Protein AF-A0A8H4EL77-F1 (afdb_monomer)

Radius of gyration: 30.13 Å; Cα contacts (8 Å, |Δi|>4): 88; chains: 1; bounding box: 66×46×109 Å

Mean predicted aligned error: 14.56 Å

Foldseek 3Di:
DDDDDDDDDDDDDDPDPDDPLCPVLVVVLPDDLVCLVVAADEAEPCVVVVQDNPPCVVSVVVSQVVCCVPPVRHRDDDPLRYGGAYPVLVVVVVCVVVVDDDDVVVVCVNVVPVVRNVSSVVVVVSVVVVVVVVVVVVVVVVVVVVVVVVVVVVVVPDVVVVVVVPDDDDDPDDDDDDD

Secondary structure (DSSP, 8-state):
----------------TTTTTSHHHHHHHTS-GGGGGG--EEE--TTTTTTS-TTHHHHHHHHHHHHHHHH-------TTTEEE--HHHHHHHHHHHTT----HHHHHHHHTTHHHHHHHHHHHHHHHHHHHHHHHHHHHHHHHHHHHHHHHHHHTS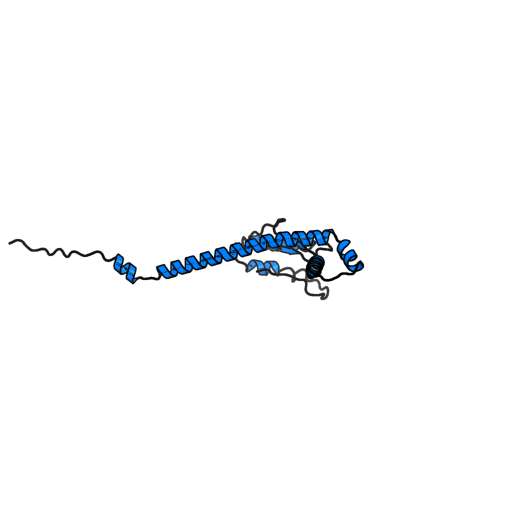-HHHHHHHS-PPP-----PPP-

Structure (mmCIF, N/CA/C/O backbone):
data_AF-A0A8H4EL77-F1
#
_entry.id   AF-A0A8H4EL77-F1
#
loop_
_atom_site.group_PDB
_atom_site.id
_atom_site.type_symbol
_atom_site.label_atom_id
_atom_site.label_alt_id
_atom_site.label_comp_id
_atom_site.label_asym_id
_atom_site.label_entity_id
_atom_site.label_seq_id
_atom_site.pdbx_PDB_ins_code
_atom_site.Cartn_x
_atom_site.Cartn_y
_atom_site.Cartn_z
_atom_site.occupancy
_atom_site.B_iso_or_equiv
_atom_site.auth_seq_id
_atom_site.auth_comp_id
_atom_site.auth_asym_id
_atom_site.auth_atom_id
_atom_site.pdbx_PDB_model_num
ATOM 1 N N . MET A 1 1 ? -7.463 0.766 1.243 1.00 23.45 1 MET A N 1
ATOM 2 C CA . MET A 1 1 ? -7.772 1.811 0.248 1.00 23.45 1 MET A CA 1
ATOM 3 C C . MET A 1 1 ? -6.483 2.049 -0.517 1.00 23.45 1 MET A C 1
ATOM 5 O O . MET A 1 1 ? -5.536 2.525 0.087 1.00 23.45 1 MET A O 1
ATOM 9 N N . ILE A 1 2 ? -6.383 1.563 -1.755 1.00 23.91 2 ILE A N 1
ATOM 10 C CA . ILE A 1 2 ? -5.200 1.770 -2.602 1.00 23.91 2 ILE A CA 1
ATOM 11 C C . ILE A 1 2 ? -5.574 2.906 -3.546 1.00 23.91 2 ILE A C 1
ATOM 13 O O . ILE A 1 2 ? -6.400 2.702 -4.433 1.00 23.91 2 ILE A O 1
ATOM 17 N N . THR A 1 3 ? -5.027 4.096 -3.316 1.00 27.41 3 THR A N 1
ATOM 18 C CA . THR A 1 3 ? -5.179 5.222 -4.241 1.00 27.41 3 THR A CA 1
ATOM 19 C C . THR A 1 3 ? -4.016 5.171 -5.221 1.00 27.41 3 THR A C 1
ATOM 21 O O . THR A 1 3 ? -2.862 5.321 -4.825 1.00 27.41 3 THR A O 1
ATOM 24 N N . VAL A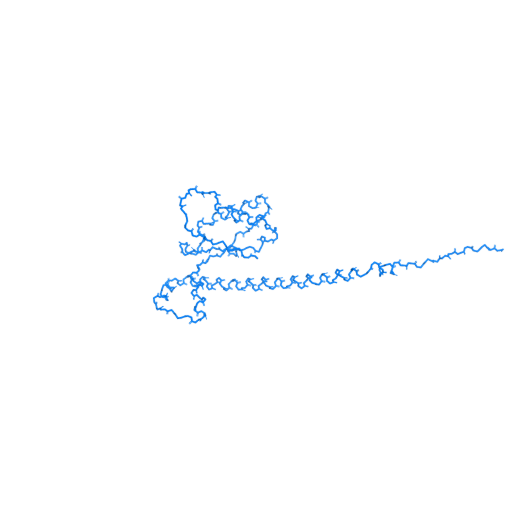 1 4 ? -4.317 4.899 -6.488 1.00 29.81 4 VAL A N 1
ATOM 25 C CA . VAL A 1 4 ? -3.358 4.991 -7.592 1.00 29.81 4 VAL A CA 1
ATOM 26 C C . VAL A 1 4 ? -3.474 6.403 -8.152 1.00 29.81 4 VAL A C 1
ATOM 28 O O . VAL A 1 4 ? -4.525 6.756 -8.675 1.00 29.81 4 VAL A O 1
ATOM 31 N N . ILE A 1 5 ? -2.422 7.205 -8.010 1.00 36.81 5 ILE A N 1
ATOM 32 C CA . ILE A 1 5 ? -2.301 8.492 -8.701 1.00 36.81 5 ILE A CA 1
ATOM 33 C C . ILE A 1 5 ? -1.553 8.187 -9.999 1.00 36.81 5 ILE A C 1
ATOM 35 O O . ILE A 1 5 ? -0.376 7.823 -9.963 1.00 36.81 5 ILE A O 1
ATOM 39 N N . GLY A 1 6 ? -2.277 8.196 -11.115 1.00 29.84 6 GLY A N 1
ATOM 40 C CA . GLY A 1 6 ? -1.714 8.096 -12.458 1.00 29.84 6 GLY A CA 1
ATOM 41 C C . GLY A 1 6 ? -1.701 9.476 -13.100 1.00 29.84 6 GLY A C 1
ATOM 42 O O . GLY A 1 6 ? -2.653 10.230 -12.915 1.00 29.84 6 GLY A O 1
ATOM 43 N N . ASP A 1 7 ? -0.631 9.789 -13.826 1.00 36.53 7 ASP A N 1
ATOM 44 C CA . ASP A 1 7 ? -0.576 10.966 -14.689 1.00 36.53 7 ASP A CA 1
ATOM 45 C C . ASP A 1 7 ? -1.628 10.802 -15.798 1.00 36.53 7 ASP A C 1
ATOM 47 O O . ASP A 1 7 ? -1.528 9.887 -16.620 1.00 36.53 7 ASP A O 1
ATOM 51 N N . GLU A 1 8 ? -2.659 11.650 -15.784 1.00 35.34 8 GLU A N 1
ATOM 52 C CA . GLU A 1 8 ? -3.546 11.835 -16.930 1.00 35.34 8 GLU A CA 1
ATOM 53 C C . GLU A 1 8 ? -2.888 12.820 -17.908 1.00 35.34 8 GLU A C 1
ATOM 55 O O . GLU A 1 8 ? -2.482 13.917 -17.533 1.00 35.34 8 GLU A O 1
ATOM 60 N N . ASP A 1 9 ? -2.744 12.330 -19.136 1.00 34.81 9 ASP A N 1
ATOM 61 C CA . ASP A 1 9 ? -2.389 12.945 -20.414 1.00 34.81 9 ASP A CA 1
ATOM 62 C C . ASP A 1 9 ? -2.089 14.463 -20.493 1.00 34.81 9 ASP A C 1
ATOM 64 O O . ASP A 1 9 ? -2.889 15.331 -20.151 1.00 34.81 9 ASP A O 1
ATOM 68 N N . GLU A 1 10 ? -0.919 14.727 -21.087 1.00 45.72 10 GLU A N 1
ATOM 69 C CA . GLU A 1 10 ? -0.462 15.899 -21.849 1.00 45.72 10 GLU A CA 1
ATOM 70 C C . GLU A 1 10 ? -1.507 17.020 -22.082 1.00 45.72 10 GLU A C 1
ATOM 72 O O . GLU A 1 10 ? -2.283 16.990 -23.036 1.00 45.72 10 GLU A O 1
ATOM 77 N N . PHE A 1 11 ? -1.459 18.064 -21.246 1.00 32.59 11 PHE A N 1
ATOM 78 C CA . PHE A 1 11 ? -2.011 19.390 -21.539 1.00 32.59 11 PHE A CA 1
ATOM 79 C C . PHE A 1 11 ? -0.992 20.484 -21.201 1.00 32.59 11 PHE A C 1
ATOM 81 O O . PHE A 1 11 ? -0.155 20.334 -20.313 1.00 32.59 11 PHE A O 1
ATOM 88 N N . ASP A 1 12 ? -1.060 21.553 -21.993 1.00 28.72 12 ASP A N 1
ATOM 89 C CA . ASP A 1 12 ? -0.046 22.578 -22.217 1.00 28.72 12 ASP A CA 1
ATOM 90 C C . ASP A 1 12 ? 0.686 23.119 -20.982 1.00 28.72 12 ASP A C 1
ATOM 92 O O . ASP A 1 12 ? 0.113 23.398 -19.929 1.00 28.72 12 ASP A O 1
ATOM 96 N N . ILE A 1 13 ? 1.981 23.369 -21.198 1.00 34.12 13 ILE A N 1
ATOM 97 C CA . ILE A 1 13 ? 2.885 24.099 -20.311 1.00 34.12 13 ILE A CA 1
ATOM 98 C C . ILE A 1 13 ? 2.309 25.500 -20.074 1.00 34.12 13 ILE A C 1
ATOM 100 O O . ILE A 1 13 ? 2.516 26.425 -20.860 1.00 34.12 13 ILE A O 1
ATOM 104 N N . VAL A 1 14 ? 1.615 25.664 -18.956 1.00 28.86 14 VAL A N 1
ATOM 105 C CA . VAL A 1 14 ? 1.409 26.955 -18.309 1.00 28.86 14 VAL A CA 1
ATOM 106 C C . VAL A 1 14 ? 2.010 26.825 -16.919 1.00 28.86 14 VAL A C 1
ATOM 108 O O . VAL A 1 14 ? 1.775 25.839 -16.229 1.00 28.86 14 VAL A O 1
ATOM 111 N N . ASP A 1 15 ? 2.837 27.795 -16.536 1.00 33.12 15 ASP A N 1
ATOM 112 C CA . ASP A 1 15 ? 3.450 27.917 -15.214 1.00 33.12 15 ASP A CA 1
ATOM 113 C C . ASP A 1 15 ? 2.403 27.802 -14.084 1.00 33.12 15 ASP A C 1
ATOM 115 O O . ASP A 1 15 ? 1.858 28.794 -13.604 1.00 33.12 15 ASP A O 1
ATOM 119 N N . THR A 1 16 ? 2.142 26.584 -13.613 1.00 30.23 16 THR A N 1
ATOM 120 C CA . THR A 1 16 ? 1.360 26.296 -12.405 1.00 30.23 16 THR A CA 1
ATOM 121 C C . THR A 1 16 ? 2.209 25.472 -11.452 1.00 30.23 16 THR A C 1
ATOM 123 O O . THR A 1 16 ? 1.967 24.296 -11.200 1.00 30.23 16 THR A O 1
ATOM 126 N N . VAL A 1 17 ? 3.205 26.123 -10.851 1.00 36.25 17 VAL A N 1
ATOM 127 C CA . VAL A 1 17 ? 4.016 25.555 -9.756 1.00 36.25 17 VAL A CA 1
ATOM 128 C C . VAL A 1 17 ? 3.171 25.309 -8.479 1.00 36.25 17 VAL A C 1
ATOM 130 O O . VAL A 1 17 ? 3.672 24.761 -7.500 1.00 36.25 17 VAL A O 1
ATOM 133 N N . GLY A 1 18 ? 1.878 25.667 -8.467 1.00 36.69 18 GLY A N 1
ATOM 134 C CA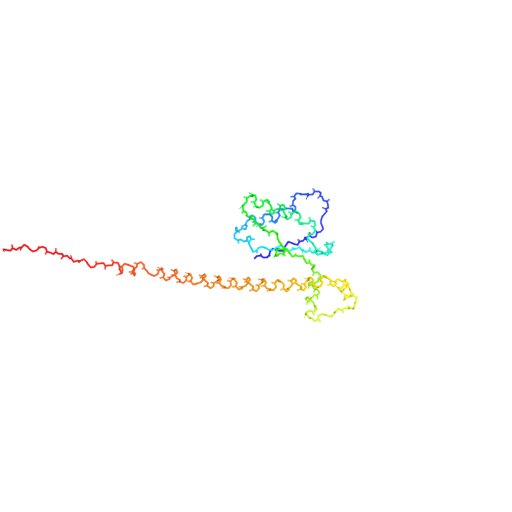 . GLY A 1 18 ? 1.024 25.636 -7.273 1.00 36.69 18 GLY A CA 1
ATOM 135 C C . GLY A 1 18 ? -0.126 24.621 -7.230 1.00 36.69 18 GLY A C 1
ATOM 136 O O . GLY A 1 18 ? -0.549 24.292 -6.128 1.00 36.69 18 GLY A O 1
ATOM 137 N N . GLU A 1 19 ? -0.647 24.117 -8.355 1.00 38.81 19 GLU A N 1
ATOM 138 C CA . GLU A 1 19 ? -1.980 23.468 -8.344 1.00 38.81 19 GLU A CA 1
ATOM 139 C C . GLU A 1 19 ? -1.967 21.932 -8.391 1.00 38.81 19 GLU A C 1
ATOM 141 O O . GLU A 1 19 ? -2.817 21.305 -7.765 1.00 38.81 19 GLU A O 1
ATOM 146 N N . SER A 1 20 ? -0.971 21.289 -9.010 1.00 44.16 20 SER A N 1
ATOM 147 C CA . SER A 1 20 ? -0.895 19.812 -9.034 1.00 44.16 20 SER A CA 1
ATOM 148 C C . SER A 1 20 ? -0.282 19.209 -7.758 1.00 44.16 20 SER A C 1
ATOM 150 O O . SER A 1 20 ? -0.330 18.000 -7.534 1.00 44.16 20 SER A O 1
ATOM 152 N N . SER A 1 21 ? 0.286 20.049 -6.888 1.00 52.03 21 SER A N 1
ATOM 153 C CA . SER A 1 21 ? 1.129 19.646 -5.755 1.00 52.03 21 SER A CA 1
ATOM 154 C C . SER A 1 21 ? 0.380 19.500 -4.425 1.00 52.03 21 SER A C 1
ATOM 156 O O . SER A 1 21 ? 1.021 19.541 -3.379 1.00 52.03 21 SER A O 1
ATOM 158 N N . THR A 1 22 ? -0.945 19.344 -4.407 1.00 59.06 22 THR A N 1
ATOM 159 C CA . THR A 1 22 ? -1.737 19.304 -3.152 1.00 59.06 22 THR A CA 1
ATOM 160 C C . THR A 1 22 ? -2.591 18.052 -2.967 1.00 59.06 22 THR A C 1
ATOM 162 O O . THR A 1 22 ? -3.024 17.790 -1.849 1.00 59.06 22 THR A O 1
ATOM 165 N N . GLN A 1 23 ? -2.765 17.217 -3.993 1.00 76.94 23 GLN A N 1
ATOM 166 C CA . GLN A 1 23 ? -3.699 16.081 -3.943 1.00 76.94 23 GLN A CA 1
ATOM 167 C C . GLN A 1 23 ? -3.346 15.038 -2.869 1.00 76.94 23 GLN A C 1
ATOM 169 O O . GLN A 1 23 ? -4.221 14.526 -2.174 1.00 76.94 23 GLN A O 1
ATOM 174 N N . VAL A 1 24 ? -2.057 14.730 -2.691 1.00 80.56 24 VAL A N 1
ATOM 175 C CA . VAL A 1 24 ? -1.605 13.779 -1.659 1.00 80.56 24 VAL A CA 1
ATOM 176 C C . VAL A 1 24 ? -1.793 14.367 -0.262 1.00 80.56 24 VAL A C 1
ATOM 178 O O . VAL A 1 24 ? -2.288 13.673 0.621 1.00 80.56 24 VAL A O 1
ATOM 181 N N . TYR A 1 25 ? -1.445 15.640 -0.053 1.00 83.38 25 TYR A N 1
ATOM 182 C CA . TYR A 1 25 ? -1.668 16.316 1.228 1.00 83.38 25 TYR A CA 1
ATOM 183 C C . TYR A 1 25 ? -3.157 16.344 1.587 1.00 83.38 25 TYR A C 1
ATOM 185 O O . TYR A 1 25 ? -3.535 15.987 2.701 1.00 83.38 25 TYR A O 1
ATOM 193 N N . GLU A 1 26 ? -4.008 16.723 0.633 1.00 83.19 26 GLU A N 1
ATOM 194 C CA . GLU A 1 26 ? -5.454 16.780 0.818 1.00 83.19 26 GLU A CA 1
ATOM 195 C C . GLU A 1 26 ? -6.037 15.397 1.126 1.00 83.19 26 GLU A C 1
ATOM 197 O O . GLU A 1 26 ? -6.804 15.252 2.072 1.00 83.19 26 GLU A O 1
ATOM 202 N N . LEU A 1 27 ? -5.629 14.351 0.406 1.00 86.19 27 LEU A N 1
ATOM 203 C CA . LEU A 1 27 ? -6.065 12.986 0.703 1.00 86.19 27 LEU A CA 1
ATOM 204 C C . LEU A 1 27 ? -5.658 12.552 2.119 1.00 86.19 27 LEU A C 1
ATOM 206 O O . LEU A 1 27 ? -6.450 11.959 2.854 1.00 86.19 27 LEU A O 1
ATOM 210 N N . LEU A 1 28 ? -4.409 12.823 2.496 1.00 84.69 28 LEU A N 1
ATOM 211 C CA . LEU A 1 28 ? -3.850 12.376 3.766 1.00 84.69 28 LEU A CA 1
ATOM 212 C C . LEU A 1 28 ? -4.374 13.175 4.965 1.00 84.69 28 LEU A C 1
ATOM 214 O O . LEU A 1 28 ? -4.482 12.606 6.049 1.00 84.69 28 LEU A O 1
ATOM 218 N N . SER A 1 29 ? -4.750 14.444 4.786 1.00 83.44 29 SER A N 1
ATOM 219 C CA . SER A 1 29 ? -5.327 15.274 5.855 1.00 83.44 29 SER A CA 1
ATOM 220 C C . SER A 1 29 ? -6.724 14.812 6.280 1.00 83.44 29 SER A C 1
ATOM 222 O O . SER A 1 29 ? -7.115 14.999 7.431 1.00 83.44 29 SER A O 1
ATOM 224 N N . HIS A 1 30 ? -7.453 14.142 5.383 1.00 84.50 30 HIS A N 1
ATOM 225 C CA . HIS A 1 30 ? -8.759 13.545 5.672 1.00 84.50 30 HIS A CA 1
ATOM 226 C C . HIS A 1 30 ? -8.669 12.107 6.210 1.00 84.50 30 HIS A C 1
ATOM 228 O O . HIS A 1 30 ? -9.683 11.524 6.605 1.00 84.50 30 HIS A O 1
ATOM 234 N N . LEU A 1 31 ? -7.476 11.505 6.237 1.00 80.06 31 LEU A N 1
ATOM 235 C CA . LEU A 1 31 ? -7.278 10.157 6.757 1.00 80.06 31 LEU A CA 1
ATOM 236 C C . LEU A 1 31 ? -7.199 10.170 8.291 1.00 80.06 31 LEU A C 1
ATOM 238 O O . LEU A 1 31 ? -6.562 11.024 8.904 1.00 80.06 31 LEU A O 1
ATOM 242 N N . HIS A 1 32 ? -7.795 9.170 8.945 1.00 82.94 32 HIS A N 1
ATOM 243 C CA . HIS A 1 32 ? -7.644 9.028 10.393 1.00 82.94 32 HIS A CA 1
ATOM 244 C C . HIS A 1 32 ? -6.176 8.749 10.759 1.00 82.94 32 HIS A C 1
ATOM 246 O O . HIS A 1 32 ? -5.516 7.932 10.119 1.00 82.94 32 HIS A O 1
ATOM 252 N N . LYS A 1 33 ? -5.679 9.350 11.848 1.00 84.69 33 LYS A N 1
ATOM 253 C CA . LYS A 1 33 ? -4.279 9.240 12.311 1.00 84.69 33 LYS A CA 1
ATOM 254 C C . LYS A 1 33 ? -3.737 7.810 12.449 1.00 84.69 33 LYS A C 1
ATOM 256 O O . LYS A 1 33 ? -2.532 7.609 12.357 1.00 84.69 33 LYS A O 1
ATOM 261 N N . SER A 1 34 ? -4.603 6.815 12.663 1.00 82.19 34 SER A N 1
ATOM 262 C CA . SER A 1 34 ? -4.214 5.396 12.738 1.00 82.19 34 S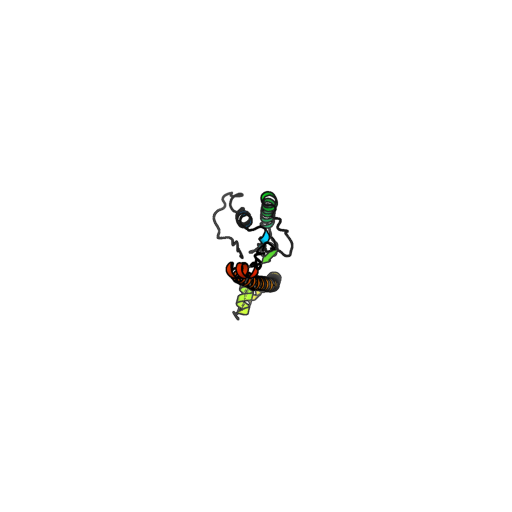ER A CA 1
ATOM 263 C C . SER A 1 34 ? -3.813 4.792 11.389 1.00 82.19 34 SER A C 1
ATOM 265 O O . SER A 1 34 ? -3.237 3.711 11.347 1.00 82.19 34 SER A O 1
ATOM 267 N N . ALA A 1 35 ? -4.146 5.445 10.277 1.00 83.25 35 ALA A N 1
ATOM 268 C CA . ALA A 1 35 ? -3.826 4.956 8.945 1.00 83.25 35 ALA A CA 1
ATOM 269 C C . ALA A 1 35 ? -2.363 5.217 8.554 1.00 83.25 35 ALA A C 1
ATOM 271 O O . ALA A 1 35 ? -1.859 4.544 7.662 1.00 83.25 35 ALA A O 1
ATOM 272 N N . LYS A 1 36 ? -1.665 6.126 9.251 1.00 83.69 36 LYS A N 1
ATOM 273 C CA . LYS A 1 36 ? -0.281 6.529 8.948 1.00 83.69 36 LYS A CA 1
ATOM 274 C C . LYS A 1 36 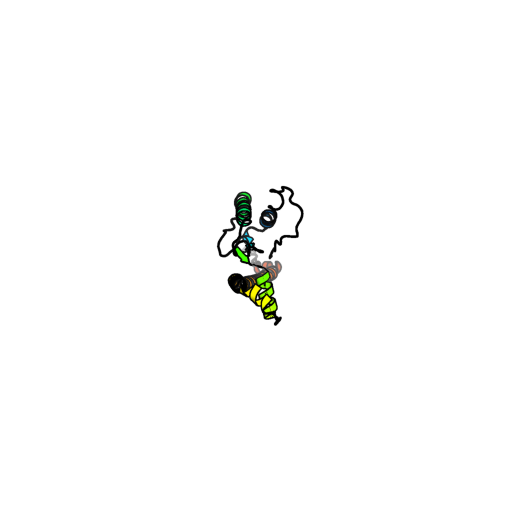? 0.711 5.361 8.867 1.00 83.69 36 LYS A C 1
ATOM 276 O O . LYS A 1 36 ? 1.638 5.408 8.067 1.00 83.69 36 LYS A O 1
ATOM 281 N N . ASP A 1 37 ? 0.489 4.314 9.663 1.00 82.31 37 ASP A N 1
ATOM 282 C CA . ASP A 1 37 ? 1.372 3.146 9.748 1.00 82.31 37 ASP A CA 1
ATOM 283 C C . ASP A 1 37 ? 1.109 2.121 8.627 1.00 82.31 37 ASP A C 1
ATOM 285 O O . ASP A 1 37 ? 1.873 1.177 8.455 1.00 82.31 37 ASP A O 1
ATOM 289 N N . ASN A 1 38 ? 0.040 2.314 7.844 1.00 81.06 38 ASN A N 1
ATOM 290 C CA . ASN A 1 38 ? -0.430 1.392 6.806 1.00 81.06 38 ASN A CA 1
ATOM 291 C C . ASN A 1 38 ? -0.407 2.018 5.399 1.00 81.06 38 ASN A C 1
ATOM 293 O O . ASN A 1 38 ? -1.140 1.581 4.510 1.00 81.06 38 ASN A O 1
ATOM 297 N N . ILE A 1 39 ? 0.400 3.061 5.197 1.00 84.94 39 ILE A N 1
ATOM 298 C CA . ILE A 1 39 ? 0.541 3.752 3.911 1.00 84.94 39 ILE A CA 1
ATOM 299 C C . ILE A 1 39 ? 1.851 3.340 3.246 1.00 84.94 39 ILE A C 1
ATOM 301 O O . ILE A 1 39 ? 2.912 3.331 3.868 1.00 84.94 39 ILE A O 1
ATOM 305 N N . VAL A 1 40 ? 1.768 3.055 1.948 1.00 86.75 40 VAL A N 1
ATOM 306 C CA . VAL A 1 40 ? 2.918 2.857 1.064 1.00 86.75 40 VAL A CA 1
ATOM 307 C C . VAL A 1 40 ? 2.798 3.789 -0.138 1.00 86.75 40 VAL A C 1
ATOM 309 O O . VAL A 1 40 ? 1.703 4.017 -0.649 1.00 86.75 40 VAL A O 1
ATOM 312 N N . PHE A 1 41 ? 3.927 4.312 -0.603 1.00 87.31 41 PHE A N 1
ATOM 313 C CA . PHE A 1 41 ? 4.036 5.171 -1.774 1.00 87.31 41 PHE A CA 1
ATOM 314 C C . PHE A 1 41 ? 4.622 4.391 -2.942 1.00 87.31 41 PHE A C 1
ATOM 316 O O . PHE A 1 41 ? 5.679 3.764 -2.837 1.00 87.31 41 PHE A O 1
ATOM 323 N N . CYS A 1 42 ? 3.918 4.446 -4.065 1.00 85.88 42 CYS A N 1
ATOM 324 C CA . CYS A 1 42 ? 4.272 3.755 -5.290 1.00 85.88 42 CYS A CA 1
ATOM 325 C C . CYS A 1 42 ? 4.593 4.785 -6.370 1.00 85.88 42 CYS A C 1
ATOM 327 O O . CYS A 1 42 ? 3.719 5.546 -6.771 1.00 85.88 42 CYS A O 1
ATOM 329 N N . PHE A 1 43 ? 5.833 4.792 -6.845 1.00 84.94 43 PHE A N 1
ATOM 330 C CA . PHE A 1 43 ? 6.267 5.618 -7.961 1.00 84.94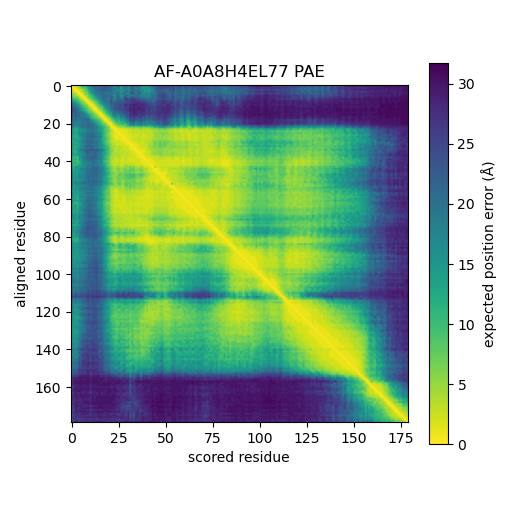 43 PHE A CA 1
ATOM 331 C C . PHE A 1 43 ? 6.179 4.775 -9.228 1.00 84.94 43 PHE A C 1
ATOM 333 O O . PHE A 1 43 ? 6.832 3.730 -9.332 1.00 84.94 43 PHE A O 1
ATOM 340 N N . THR A 1 44 ? 5.339 5.215 -10.162 1.00 80.06 44 THR A N 1
ATOM 341 C CA 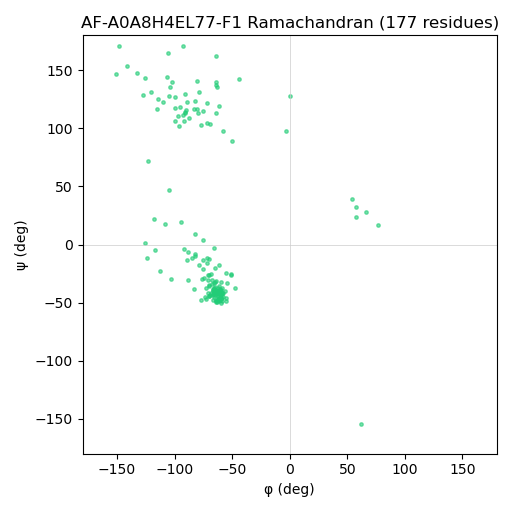. THR A 1 44 ? 5.240 4.626 -11.500 1.00 80.06 44 THR A CA 1
ATOM 342 C C . THR A 1 44 ? 6.158 5.379 -12.467 1.00 80.06 44 THR A C 1
ATOM 344 O O . THR A 1 44 ? 6.749 6.392 -12.098 1.00 80.06 44 THR A O 1
ATOM 347 N N . ASN A 1 45 ? 6.345 4.860 -13.683 1.00 76.94 45 ASN A N 1
ATOM 348 C CA . ASN A 1 45 ? 7.176 5.496 -14.716 1.00 76.94 45 ASN A CA 1
ATOM 349 C C . ASN A 1 45 ? 8.643 5.757 -14.294 1.00 76.94 45 ASN A C 1
ATOM 351 O O . ASN A 1 45 ? 9.303 6.695 -14.735 1.00 76.94 45 ASN A O 1
ATOM 355 N N . THR A 1 46 ? 9.213 4.896 -13.452 1.00 79.75 46 THR A N 1
ATOM 356 C CA . THR A 1 46 ? 10.553 5.121 -12.880 1.00 79.75 46 THR A CA 1
ATOM 357 C C . THR A 1 46 ? 11.699 4.704 -13.804 1.00 79.75 46 THR A C 1
ATOM 359 O O . THR A 1 46 ? 12.852 4.635 -13.382 1.00 79.75 46 THR A O 1
ATOM 362 N N . ARG A 1 47 ? 11.426 4.361 -15.068 1.00 77.56 47 ARG A N 1
ATOM 363 C CA . ARG A 1 47 ? 12.467 3.911 -16.004 1.00 77.56 47 ARG A CA 1
ATOM 364 C C . ARG A 1 47 ? 13.468 5.027 -16.308 1.00 77.56 47 ARG A C 1
ATOM 366 O O . ARG A 1 47 ? 14.669 4.768 -16.317 1.00 77.56 47 ARG A O 1
ATOM 373 N N . GLY A 1 48 ? 12.984 6.257 -16.498 1.00 79.81 48 GLY A N 1
ATOM 374 C CA . GLY A 1 48 ? 13.827 7.436 -16.740 1.00 79.81 48 GLY A CA 1
ATOM 375 C C . GLY A 1 48 ? 14.723 7.806 -15.553 1.00 79.81 48 GLY A C 1
ATOM 376 O O . GLY A 1 48 ? 15.756 8.442 -15.731 1.00 79.81 48 GLY A O 1
ATOM 377 N N . THR A 1 49 ? 14.371 7.344 -14.353 1.00 82.06 49 THR A N 1
ATOM 378 C CA . THR A 1 49 ? 15.075 7.620 -13.095 1.00 82.06 49 THR A CA 1
ATOM 379 C C . THR A 1 49 ? 15.824 6.397 -12.563 1.00 82.06 49 THR A C 1
ATOM 381 O O . THR A 1 49 ? 16.166 6.349 -11.384 1.00 82.06 49 THR A O 1
ATOM 384 N N . PHE A 1 50 ? 16.074 5.384 -13.403 1.00 80.00 50 PHE A N 1
ATOM 385 C CA . PHE A 1 50 ? 16.744 4.136 -13.010 1.00 80.00 50 PHE A CA 1
ATOM 386 C C . PHE A 1 50 ? 16.085 3.426 -11.815 1.00 80.00 50 PHE A C 1
ATOM 388 O O . PHE A 1 50 ? 16.763 2.832 -10.980 1.00 80.00 50 PHE A O 1
ATOM 395 N N . PHE A 1 51 ? 14.752 3.431 -11.763 1.00 76.94 51 PHE A N 1
ATOM 396 C CA . PHE A 1 51 ? 13.947 2.831 -10.693 1.00 76.94 51 PHE A CA 1
ATOM 397 C C . PHE A 1 51 ? 14.118 3.523 -9.335 1.00 76.94 51 PHE A C 1
ATOM 399 O O . PHE A 1 51 ? 13.917 2.914 -8.285 1.00 76.94 51 PHE A O 1
ATOM 406 N N . CYS A 1 52 ? 14.448 4.814 -9.359 1.00 80.75 52 CYS A N 1
ATOM 407 C CA . CYS A 1 52 ? 14.461 5.694 -8.197 1.00 80.75 52 CYS A CA 1
ATOM 408 C C . CYS A 1 52 ? 13.258 6.648 -8.225 1.00 80.75 52 CYS A C 1
ATOM 410 O O . CYS A 1 52 ? 12.607 6.835 -9.250 1.00 80.75 52 CYS A O 1
ATOM 412 N N . THR A 1 53 ? 12.974 7.279 -7.091 1.00 81.50 53 THR A N 1
ATOM 413 C CA . THR A 1 53 ? 11.795 8.136 -6.894 1.00 81.50 53 THR A CA 1
ATOM 414 C C . THR A 1 53 ? 11.829 9.464 -7.665 1.00 81.50 53 THR A C 1
ATOM 416 O O . THR A 1 53 ? 10.796 10.117 -7.783 1.00 81.50 53 THR A O 1
ATOM 419 N N . GLY A 1 54 ? 12.986 9.849 -8.215 1.00 85.75 54 GLY A N 1
ATOM 420 C CA . GLY A 1 54 ? 13.122 11.009 -9.100 1.00 85.75 54 GLY A CA 1
ATOM 421 C C . GLY A 1 54 ? 12.753 12.347 -8.455 1.00 85.75 54 GLY A C 1
ATOM 422 O O . GLY A 1 54 ? 12.807 12.509 -7.234 1.00 85.75 54 GLY A O 1
ATOM 423 N N . ASP A 1 55 ? 12.354 13.297 -9.300 1.00 84.88 55 ASP A N 1
ATOM 424 C CA . ASP A 1 55 ? 12.074 14.688 -8.917 1.00 84.88 55 ASP A CA 1
ATOM 425 C C . ASP A 1 55 ? 10.739 14.870 -8.177 1.00 84.88 55 ASP A C 1
ATOM 427 O O . ASP A 1 55 ? 10.511 15.895 -7.535 1.00 84.88 55 ASP A O 1
ATOM 431 N N . THR A 1 56 ? 9.868 13.859 -8.186 1.00 84.75 56 THR A N 1
ATOM 432 C CA . THR A 1 56 ? 8.613 13.862 -7.418 1.00 84.75 56 THR A CA 1
ATOM 433 C C . THR A 1 56 ? 8.861 13.623 -5.924 1.00 84.75 56 THR A C 1
ATOM 435 O O . THR A 1 56 ? 8.048 13.991 -5.075 1.00 84.75 56 THR A O 1
ATOM 438 N N . PHE A 1 57 ? 10.003 13.031 -5.557 1.00 87.81 57 PHE A N 1
ATOM 439 C CA . PHE A 1 57 ? 10.297 12.680 -4.169 1.00 87.81 57 PHE A CA 1
ATOM 440 C C . PHE A 1 57 ? 10.416 13.881 -3.217 1.00 87.81 57 PHE A C 1
ATOM 442 O O . PHE A 1 57 ? 9.770 13.848 -2.167 1.00 87.81 57 PHE A O 1
ATOM 449 N N . PRO A 1 58 ? 11.158 14.957 -3.549 1.00 88.69 58 PRO A N 1
ATOM 450 C CA . PRO A 1 58 ? 11.201 16.156 -2.712 1.00 88.69 58 PRO A CA 1
ATOM 451 C C . PRO A 1 58 ? 9.825 16.807 -2.511 1.00 88.69 58 PRO A C 1
ATOM 453 O O . PRO A 1 58 ? 9.562 17.371 -1.449 1.00 88.69 58 PRO A O 1
ATOM 456 N N . ILE A 1 59 ? 8.935 16.713 -3.507 1.00 87.75 59 ILE A N 1
ATOM 457 C CA . ILE A 1 59 ? 7.569 17.253 -3.427 1.00 87.75 59 ILE A CA 1
ATOM 458 C C . ILE A 1 59 ? 6.763 16.473 -2.384 1.00 87.75 59 ILE A C 1
ATOM 460 O O . ILE A 1 59 ? 6.185 17.075 -1.479 1.00 87.75 59 ILE A O 1
ATOM 464 N N . LEU A 1 60 ? 6.811 15.138 -2.439 1.00 88.25 60 LEU A N 1
ATOM 465 C CA . LEU A 1 60 ? 6.190 14.278 -1.431 1.00 88.25 60 LEU A CA 1
ATOM 466 C C . LEU A 1 60 ? 6.750 14.556 -0.026 1.00 88.25 60 LEU A C 1
ATOM 468 O O . LEU A 1 60 ? 5.994 14.642 0.939 1.00 88.25 60 LEU A O 1
ATOM 472 N N . GLN A 1 61 ? 8.070 14.726 0.106 1.00 89.12 61 GLN A N 1
ATOM 473 C CA . GLN A 1 61 ? 8.694 15.040 1.396 1.00 89.12 61 GLN A CA 1
ATOM 474 C C . GLN A 1 61 ? 8.163 16.344 1.996 1.00 89.12 61 GLN A C 1
ATOM 476 O O . GLN A 1 61 ? 7.901 16.389 3.197 1.00 89.12 61 GLN A O 1
ATOM 481 N N . ARG A 1 62 ? 7.971 17.381 1.172 1.00 89.62 62 ARG A N 1
ATOM 482 C CA . ARG A 1 62 ? 7.389 18.652 1.614 1.00 89.62 62 ARG A CA 1
ATOM 483 C C . ARG A 1 62 ? 5.955 18.466 2.117 1.00 89.62 62 ARG A C 1
ATOM 485 O O . ARG A 1 62 ? 5.656 18.893 3.224 1.00 89.62 62 ARG A O 1
ATOM 492 N N . GLN A 1 63 ? 5.107 17.757 1.375 1.00 88.62 63 GLN A N 1
ATOM 493 C CA . GLN A 1 63 ? 3.720 17.500 1.792 1.00 88.62 63 GLN A CA 1
ATOM 494 C C . GLN A 1 63 ? 3.627 16.686 3.092 1.00 88.62 63 GLN A C 1
ATOM 496 O O . GLN A 1 63 ? 2.786 16.955 3.947 1.00 88.62 63 GLN A O 1
ATOM 501 N N . LEU A 1 64 ? 4.496 15.685 3.265 1.00 89.44 64 LEU A N 1
ATOM 502 C CA . LEU A 1 64 ? 4.551 14.893 4.497 1.00 89.44 64 LEU A CA 1
ATOM 503 C C . LEU A 1 64 ? 5.040 15.718 5.693 1.00 89.44 64 LEU A C 1
ATOM 505 O O . LEU A 1 64 ? 4.580 15.507 6.815 1.00 89.44 64 LEU A O 1
ATOM 509 N N . GLN A 1 65 ? 5.943 16.671 5.455 1.00 90.56 65 GLN A N 1
ATOM 510 C CA . GLN A 1 65 ? 6.385 17.617 6.472 1.00 90.56 65 GLN A CA 1
ATOM 511 C C . GLN A 1 65 ? 5.246 18.564 6.883 1.00 90.56 65 GLN A C 1
ATOM 513 O O . GLN A 1 65 ? 5.009 18.738 8.076 1.00 90.56 65 GLN A O 1
ATOM 518 N N . GLU A 1 66 ? 4.479 19.086 5.925 1.00 89.62 66 GLU A N 1
ATOM 519 C CA . GLU A 1 66 ? 3.293 19.912 6.197 1.00 89.62 66 GLU A CA 1
ATOM 520 C C . GLU A 1 66 ? 2.223 19.143 6.993 1.00 89.62 66 GLU A C 1
ATOM 522 O O . GLU A 1 66 ? 1.643 19.679 7.936 1.00 89.62 66 GLU A O 1
ATOM 527 N N . LEU A 1 67 ? 1.985 17.860 6.687 1.00 88.06 67 LEU A N 1
ATOM 528 C CA . LEU A 1 67 ? 1.068 17.013 7.471 1.00 88.06 67 LEU A CA 1
ATOM 529 C C . LEU A 1 67 ? 1.533 16.827 8.916 1.00 88.06 67 LEU A C 1
ATOM 531 O O . LEU A 1 67 ? 0.717 16.833 9.842 1.00 88.06 67 LEU A O 1
ATOM 535 N N . LYS A 1 68 ? 2.843 16.664 9.112 1.00 89.88 68 LYS A N 1
ATOM 536 C CA . LYS A 1 68 ? 3.436 16.541 10.443 1.00 89.88 68 LYS A CA 1
ATOM 537 C C . LYS A 1 68 ? 3.251 17.824 11.251 1.00 89.88 68 LYS A C 1
ATOM 539 O O . LYS A 1 68 ? 2.937 17.740 12.434 1.00 89.88 68 LYS A O 1
ATOM 544 N N . GLU A 1 69 ? 3.424 18.980 10.621 1.00 90.88 69 GLU A N 1
ATOM 545 C CA . GLU A 1 69 ? 3.281 20.292 11.259 1.00 90.88 69 GLU A CA 1
ATOM 546 C C . GLU A 1 69 ? 1.821 20.629 11.586 1.00 90.88 69 GLU A C 1
ATOM 548 O O . GLU A 1 69 ? 1.541 21.109 12.683 1.00 90.88 69 GLU A O 1
ATOM 553 N N . ASN A 1 70 ? 0.886 20.325 10.680 1.00 88.75 70 ASN A N 1
ATOM 554 C CA . ASN A 1 70 ? -0.514 20.738 10.813 1.00 88.75 70 ASN A CA 1
ATOM 555 C C . ASN A 1 70 ? -1.390 19.752 11.602 1.00 88.75 70 ASN A C 1
ATOM 557 O O . ASN A 1 70 ? -2.351 20.173 12.245 1.00 88.75 70 ASN A O 1
ATOM 561 N N . PHE A 1 71 ? -1.084 18.450 11.562 1.00 85.12 71 PHE A N 1
ATOM 562 C CA . PHE A 1 71 ? -1.940 17.402 12.142 1.00 85.12 71 PHE A CA 1
ATOM 563 C C . PHE A 1 71 ? -1.222 16.479 13.134 1.00 85.12 71 PHE A C 1
ATOM 565 O O . PHE A 1 71 ? -1.837 15.541 13.640 1.00 85.12 71 PHE A O 1
ATOM 572 N N . GLU A 1 72 ? 0.069 16.707 13.407 1.00 87.19 72 GLU A N 1
ATOM 573 C CA . GLU A 1 72 ? 0.908 15.831 14.245 1.00 87.19 72 GLU A CA 1
ATOM 574 C C . GLU A 1 72 ? 0.980 14.377 13.714 1.00 87.19 72 GLU A C 1
ATOM 576 O O . GLU A 1 72 ? 1.251 13.413 14.438 1.00 87.19 72 GLU A O 1
ATOM 581 N N . ILE A 1 73 ? 0.740 14.195 12.409 1.00 86.38 73 ILE A N 1
ATOM 582 C CA . ILE A 1 73 ? 0.799 12.899 11.730 1.00 86.38 73 ILE A CA 1
ATOM 583 C C . ILE A 1 73 ? 2.177 12.750 11.086 1.00 86.38 73 ILE A C 1
ATOM 585 O O . ILE A 1 73 ? 2.454 13.293 10.023 1.00 86.38 73 ILE A O 1
ATOM 589 N N . GLU A 1 74 ? 3.055 11.977 11.724 1.00 89.50 74 GLU A N 1
ATOM 590 C CA . GLU A 1 74 ? 4.364 11.632 11.162 1.00 89.50 74 GLU A CA 1
ATOM 591 C C . GLU A 1 74 ? 4.304 10.304 10.390 1.00 89.50 74 GLU A C 1
ATOM 593 O O . GLU A 1 74 ? 4.174 9.237 10.997 1.00 89.50 74 GLU A O 1
ATOM 598 N N . ILE A 1 75 ? 4.454 10.369 9.063 1.00 87.62 75 ILE A N 1
ATOM 599 C CA . ILE A 1 75 ? 4.697 9.206 8.197 1.00 87.62 75 ILE A CA 1
ATOM 600 C C . ILE A 1 75 ? 6.204 9.117 7.938 1.00 87.62 75 ILE A C 1
ATOM 602 O O . ILE A 1 75 ? 6.790 9.962 7.260 1.00 87.62 75 ILE A O 1
ATOM 606 N N . LYS A 1 76 ? 6.859 8.098 8.502 1.00 84.50 76 LYS A N 1
ATOM 607 C CA . LYS A 1 76 ? 8.315 7.935 8.401 1.00 84.50 76 LYS A CA 1
ATOM 608 C C . LYS A 1 76 ? 8.703 7.340 7.056 1.00 84.50 76 LYS A C 1
ATOM 610 O O . LYS A 1 76 ? 8.452 6.167 6.797 1.00 84.50 76 LYS A O 1
ATOM 615 N N . ILE A 1 77 ? 9.382 8.130 6.231 1.00 83.38 77 ILE A N 1
ATOM 616 C CA . ILE A 1 77 ? 9.899 7.656 4.951 1.00 83.38 77 ILE A CA 1
ATOM 617 C C . ILE A 1 77 ? 11.077 6.702 5.162 1.00 83.38 77 ILE A C 1
ATOM 619 O O . ILE A 1 77 ? 12.105 7.069 5.727 1.00 83.38 77 ILE A O 1
ATOM 623 N N . GLY A 1 78 ? 10.933 5.482 4.652 1.0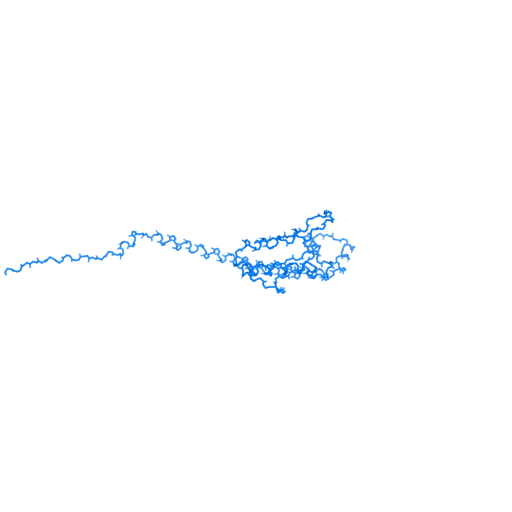0 79.69 78 GLY A N 1
ATOM 624 C CA . GLY A 1 78 ? 11.957 4.446 4.654 1.00 79.69 78 GLY A CA 1
ATOM 625 C C . GLY A 1 78 ? 11.837 3.536 3.433 1.00 79.69 78 GLY A C 1
ATOM 626 O O . GLY A 1 78 ? 10.853 3.586 2.693 1.00 79.69 78 GLY A O 1
ATOM 627 N N . ARG A 1 79 ? 12.837 2.667 3.228 1.00 71.88 79 ARG A N 1
ATOM 628 C CA . ARG A 1 79 ? 12.853 1.708 2.100 1.00 71.88 79 ARG A CA 1
ATOM 629 C C . ARG A 1 79 ? 11.684 0.716 2.129 1.00 71.88 79 ARG A C 1
ATOM 631 O O . ARG A 1 79 ? 11.417 0.071 1.129 1.00 71.88 79 ARG A O 1
ATOM 638 N N . ASN A 1 80 ? 11.021 0.574 3.272 1.00 74.44 80 ASN A N 1
ATOM 639 C CA . ASN A 1 80 ? 9.881 -0.312 3.483 1.00 74.44 80 ASN A CA 1
ATOM 640 C C . ASN A 1 80 ? 8.532 0.304 3.080 1.00 74.44 80 ASN A C 1
ATOM 642 O O . ASN A 1 80 ? 7.552 -0.429 3.045 1.00 74.44 80 ASN A O 1
ATOM 646 N N . ILE A 1 81 ? 8.460 1.614 2.809 1.00 81.69 81 ILE A N 1
ATOM 647 C CA . ILE A 1 81 ? 7.206 2.269 2.399 1.00 81.69 81 ILE A CA 1
ATOM 648 C C . ILE A 1 81 ? 7.264 2.871 0.996 1.00 81.69 81 ILE A C 1
ATOM 650 O O . ILE A 1 81 ? 6.256 3.383 0.529 1.00 81.69 81 ILE A O 1
ATOM 654 N N . ILE A 1 82 ? 8.421 2.841 0.328 1.00 86.31 82 ILE A N 1
ATOM 655 C CA . ILE A 1 82 ? 8.602 3.381 -1.023 1.00 86.31 82 ILE A CA 1
ATOM 656 C C . ILE A 1 82 ? 8.912 2.253 -1.990 1.00 86.31 82 ILE A C 1
ATOM 658 O O . ILE A 1 82 ? 9.895 1.532 -1.820 1.00 86.31 82 ILE A O 1
ATOM 662 N N . TYR A 1 83 ? 8.113 2.174 -3.048 1.00 84.62 83 TYR A N 1
ATOM 663 C CA . TYR A 1 83 ? 8.284 1.217 -4.128 1.00 84.62 83 TYR A CA 1
ATOM 664 C C . TYR A 1 83 ? 8.311 1.941 -5.468 1.00 84.62 83 TYR A C 1
ATOM 666 O O . TYR A 1 83 ? 7.412 2.712 -5.785 1.00 84.62 83 TYR A O 1
ATOM 674 N N . CYS A 1 84 ? 9.337 1.666 -6.264 1.00 82.62 84 CYS A N 1
ATOM 675 C CA . CYS A 1 84 ? 9.492 2.202 -7.611 1.00 82.62 84 CYS A CA 1
ATOM 676 C C . CYS A 1 84 ? 9.296 1.072 -8.612 1.00 82.62 84 CYS A C 1
ATOM 678 O O . CYS A 1 84 ? 10.023 0.078 -8.556 1.00 82.62 84 CYS A O 1
ATOM 680 N N . PHE A 1 85 ? 8.347 1.210 -9.532 1.00 79.38 85 PHE A N 1
ATOM 681 C CA . PHE A 1 85 ? 8.157 0.220 -10.581 1.00 79.38 85 PHE A CA 1
ATOM 682 C C . PHE A 1 85 ? 7.819 0.820 -11.936 1.00 79.38 85 PHE A C 1
ATOM 684 O O . PHE A 1 85 ? 7.212 1.878 -12.069 1.00 79.38 85 PHE A O 1
ATOM 691 N N . ASP A 1 86 ? 8.184 0.057 -12.962 1.00 80.19 86 ASP A N 1
ATOM 692 C CA . ASP A 1 86 ? 7.823 0.320 -14.344 1.00 80.19 86 ASP A CA 1
ATOM 693 C C . ASP A 1 86 ? 6.639 -0.561 -14.758 1.00 80.19 86 ASP A C 1
ATOM 695 O O . ASP A 1 86 ? 6.673 -1.787 -14.604 1.00 80.19 86 ASP A O 1
ATOM 699 N N . ASN A 1 87 ? 5.588 0.063 -15.286 1.00 78.75 87 ASN A N 1
ATOM 700 C CA . ASN A 1 87 ? 4.341 -0.612 -15.638 1.00 78.75 87 ASN A CA 1
ATOM 701 C C . ASN A 1 87 ? 4.532 -1.631 -16.779 1.00 78.75 87 ASN A C 1
ATOM 703 O O . ASN A 1 87 ? 3.904 -2.693 -16.755 1.00 78.75 87 ASN A O 1
ATOM 707 N N . GLU A 1 88 ? 5.449 -1.375 -17.716 1.00 79.25 88 GLU A N 1
ATOM 708 C CA . GLU A 1 88 ? 5.748 -2.276 -18.838 1.00 79.25 88 GLU A CA 1
ATOM 709 C C . GLU A 1 88 ? 6.241 -3.645 -18.374 1.00 79.25 88 GLU A C 1
ATOM 711 O O . GLU A 1 88 ? 5.878 -4.688 -18.921 1.00 79.25 88 GLU A O 1
ATOM 716 N N . SER A 1 89 ? 7.041 -3.663 -17.311 1.00 81.12 89 SER A N 1
ATOM 717 C CA . SER A 1 89 ? 7.608 -4.910 -16.796 1.00 81.12 89 SER A CA 1
ATOM 718 C C . SER A 1 89 ? 6.549 -5.789 -16.140 1.00 81.12 89 SER A C 1
ATOM 720 O O . SER A 1 89 ? 6.590 -7.012 -16.278 1.00 81.12 89 SER A O 1
ATOM 722 N N . PHE A 1 90 ? 5.556 -5.183 -15.485 1.00 83.81 90 PHE A N 1
ATOM 723 C CA . PHE A 1 90 ? 4.409 -5.910 -14.939 1.00 83.81 90 PHE A CA 1
ATOM 724 C C . PHE A 1 90 ? 3.501 -6.436 -16.047 1.00 83.81 90 PHE A C 1
ATOM 726 O O . PHE A 1 90 ? 3.120 -7.607 -15.999 1.00 83.81 90 PHE A O 1
ATOM 733 N N . ARG A 1 91 ? 3.211 -5.613 -17.065 1.00 83.31 91 ARG A N 1
ATOM 734 C CA . ARG A 1 91 ? 2.441 -6.033 -18.246 1.00 83.31 91 ARG A CA 1
ATOM 735 C C . ARG A 1 91 ? 3.074 -7.247 -18.917 1.00 83.31 91 ARG A C 1
ATOM 737 O O . ARG A 1 91 ? 2.390 -8.241 -19.150 1.00 83.31 91 ARG A O 1
ATOM 744 N N . PHE A 1 92 ? 4.383 -7.206 -19.155 1.00 84.81 92 PHE A N 1
ATOM 745 C CA . PHE A 1 92 ? 5.113 -8.318 -19.757 1.00 84.81 92 PHE A CA 1
ATOM 746 C C . PHE A 1 92 ? 5.065 -9.589 -18.899 1.00 84.81 92 PHE A C 1
ATOM 748 O O . PHE A 1 92 ? 4.781 -10.673 -19.411 1.00 84.81 92 PHE A O 1
ATOM 755 N N . LEU A 1 93 ? 5.323 -9.480 -17.589 1.00 85.38 93 LEU A N 1
ATOM 756 C CA . LEU A 1 93 ? 5.277 -10.631 -16.681 1.00 85.38 93 LEU A CA 1
ATOM 757 C C . LEU A 1 93 ? 3.877 -11.259 -16.620 1.00 85.38 93 LEU A C 1
ATOM 759 O O . LEU A 1 93 ? 3.768 -12.486 -16.637 1.00 85.38 93 LEU A O 1
ATOM 763 N N . ALA A 1 94 ? 2.825 -10.438 -16.582 1.00 88.31 94 ALA A N 1
ATOM 764 C CA . ALA A 1 94 ? 1.441 -10.900 -16.610 1.00 88.31 94 ALA A CA 1
ATOM 765 C C . ALA A 1 94 ? 1.124 -11.614 -17.928 1.00 88.31 94 ALA A C 1
ATOM 767 O O . ALA A 1 94 ? 0.667 -12.752 -17.923 1.00 88.31 94 ALA A O 1
ATOM 768 N N . ALA A 1 95 ? 1.462 -11.002 -19.060 1.00 89.06 95 ALA A N 1
ATOM 769 C CA . ALA A 1 95 ? 1.204 -11.579 -20.368 1.00 89.06 95 ALA A CA 1
ATOM 770 C C . ALA A 1 95 ? 1.954 -12.901 -20.600 1.00 89.06 95 ALA A C 1
ATOM 772 O O . ALA A 1 95 ? 1.384 -13.870 -21.100 1.00 89.06 95 ALA A O 1
ATOM 773 N N . LYS A 1 96 ? 3.212 -12.984 -20.152 1.00 86.69 96 LYS A N 1
ATOM 774 C CA . LYS A 1 96 ? 3.988 -14.229 -20.177 1.00 86.69 96 LYS A CA 1
ATOM 775 C C . LYS A 1 96 ? 3.359 -15.320 -19.304 1.00 86.69 96 LYS A C 1
ATOM 777 O O . LYS A 1 96 ? 3.412 -16.490 -19.675 1.00 86.69 96 LYS A O 1
ATOM 782 N N . LYS A 1 97 ? 2.783 -14.960 -18.151 1.00 89.38 97 LYS A N 1
ATOM 783 C CA . LYS A 1 97 ? 2.075 -15.899 -17.265 1.00 89.38 97 LYS A CA 1
ATOM 784 C C . LYS A 1 97 ? 0.813 -16.463 -17.927 1.00 89.38 97 LYS A C 1
ATOM 786 O O . LYS A 1 97 ? 0.560 -17.653 -17.782 1.00 89.38 97 LYS A O 1
ATOM 791 N N . GLU A 1 98 ? 0.094 -15.646 -18.693 1.00 94.06 98 GLU A N 1
ATOM 792 C CA . GLU A 1 98 ? -1.078 -16.058 -19.486 1.00 94.06 98 GLU A CA 1
ATOM 793 C C . GLU A 1 98 ? -0.713 -16.841 -20.764 1.00 94.06 98 GLU A C 1
ATOM 795 O O . GLU A 1 98 ? -1.579 -17.183 -21.565 1.00 94.06 98 GLU A O 1
ATOM 800 N N . GLY A 1 99 ? 0.572 -17.141 -20.980 1.00 91.12 99 GLY A N 1
ATOM 801 C CA . GLY A 1 99 ? 1.025 -17.927 -22.125 1.00 91.12 99 GLY A CA 1
ATOM 802 C C . GLY A 1 99 ? 1.069 -17.153 -23.443 1.00 91.12 99 GLY A C 1
ATOM 803 O O . GLY A 1 99 ? 1.150 -17.777 -24.501 1.00 91.12 99 GLY A O 1
ATOM 804 N N . MET A 1 100 ? 1.044 -15.813 -23.410 1.00 91.38 100 MET A N 1
ATOM 805 C CA . MET A 1 100 ? 1.258 -15.025 -24.623 1.00 91.38 100 MET A CA 1
ATOM 806 C C . MET A 1 100 ? 2.669 -15.235 -25.169 1.00 91.38 100 MET A C 1
ATOM 808 O O . MET A 1 100 ? 3.669 -15.239 -24.442 1.00 91.38 100 MET A O 1
ATOM 812 N N . MET A 1 101 ? 2.735 -15.387 -26.487 1.00 88.12 101 MET A N 1
ATOM 813 C CA . MET A 1 101 ? 3.982 -15.545 -27.216 1.00 88.12 101 MET A CA 1
ATOM 814 C C . MET A 1 101 ? 4.489 -14.177 -27.650 1.00 88.12 101 MET A C 1
ATOM 816 O O . MET A 1 101 ? 3.763 -13.407 -28.266 1.00 88.12 101 MET A O 1
ATOM 820 N N . PHE A 1 102 ? 5.756 -13.914 -27.354 1.00 86.25 102 PHE A N 1
ATOM 821 C CA . PHE A 1 102 ? 6.455 -12.711 -27.788 1.00 86.25 102 PHE A CA 1
ATOM 822 C C . PHE A 1 102 ? 7.450 -13.058 -28.890 1.00 86.25 102 PHE A C 1
ATOM 824 O O . PHE A 1 102 ? 8.098 -14.114 -28.851 1.00 86.25 102 PHE A O 1
ATOM 831 N N . THR A 1 103 ? 7.605 -12.147 -29.840 1.00 88.44 103 THR A N 1
ATOM 832 C CA . THR A 1 103 ? 8.687 -12.161 -30.823 1.00 88.44 103 THR A CA 1
ATOM 833 C C . THR A 1 103 ? 10.042 -11.996 -30.134 1.00 88.44 103 THR A C 1
ATOM 835 O O . THR A 1 103 ? 10.144 -11.561 -28.983 1.00 88.44 103 THR A O 1
ATOM 838 N N . ASP A 1 104 ? 11.120 -12.354 -30.828 1.00 83.38 104 ASP A N 1
ATOM 839 C CA . ASP A 1 104 ? 12.461 -12.219 -30.260 1.00 83.38 104 ASP A CA 1
ATOM 840 C C . ASP A 1 104 ? 12.896 -10.754 -30.122 1.00 83.38 104 ASP A C 1
ATOM 842 O O . ASP A 1 104 ? 13.662 -10.443 -29.213 1.00 83.38 104 ASP A O 1
ATOM 846 N N . ASP A 1 105 ? 12.363 -9.845 -30.943 1.00 82.88 105 ASP A N 1
ATOM 847 C CA . ASP A 1 105 ? 12.582 -8.401 -30.799 1.00 82.88 105 ASP A CA 1
ATOM 848 C C . ASP A 1 105 ? 11.876 -7.827 -29.572 1.00 82.88 105 ASP A C 1
ATOM 850 O O . ASP A 1 105 ? 12.495 -7.101 -28.795 1.00 82.88 105 ASP A O 1
ATOM 854 N N . GLU A 1 106 ? 10.624 -8.216 -29.327 1.00 80.94 106 GLU A N 1
ATOM 855 C CA . GLU A 1 106 ? 9.916 -7.851 -28.098 1.00 80.94 106 GLU A CA 1
ATOM 856 C C . GLU A 1 106 ? 10.669 -8.383 -26.879 1.00 80.94 106 GLU A C 1
ATOM 858 O O . GLU A 1 106 ? 11.023 -7.617 -25.983 1.00 80.94 106 GLU A O 1
ATOM 863 N N . LYS A 1 107 ? 11.032 -9.673 -26.877 1.00 77.44 107 LYS A N 1
ATOM 864 C CA . LYS A 1 107 ? 11.841 -10.257 -25.798 1.00 77.44 107 LYS A CA 1
ATOM 865 C C . LYS A 1 107 ? 13.157 -9.517 -25.608 1.00 77.44 107 LYS A C 1
ATOM 867 O O . LYS A 1 107 ? 13.546 -9.338 -24.463 1.00 77.44 107 LYS A O 1
ATOM 872 N N . ARG A 1 108 ? 13.842 -9.091 -26.674 1.00 75.12 108 ARG A N 1
ATOM 873 C CA . ARG A 1 108 ? 15.084 -8.304 -26.584 1.00 75.12 108 ARG A CA 1
ATOM 874 C C . ARG A 1 108 ? 14.844 -6.923 -25.986 1.00 75.12 108 ARG A C 1
ATOM 876 O O . ARG A 1 108 ? 15.624 -6.517 -25.132 1.00 75.12 108 ARG A O 1
ATOM 883 N N . ASN A 1 109 ? 13.769 -6.240 -26.363 1.00 74.94 109 ASN A N 1
ATOM 884 C CA . ASN A 1 109 ? 13.394 -4.948 -25.786 1.00 74.94 109 ASN A CA 1
ATOM 885 C C . ASN A 1 109 ? 13.050 -5.047 -24.290 1.00 74.94 109 ASN A C 1
ATOM 887 O O . ASN A 1 109 ? 13.330 -4.119 -23.530 1.00 74.94 109 ASN A O 1
ATOM 891 N N . PHE A 1 110 ? 12.509 -6.184 -23.844 1.00 69.62 110 PHE A N 1
ATOM 892 C CA . PHE A 1 110 ? 12.273 -6.451 -22.422 1.00 69.62 110 PHE A CA 1
ATOM 893 C C . PHE A 1 110 ? 13.526 -6.979 -21.694 1.00 69.62 110 PHE A C 1
ATOM 895 O O . PHE A 1 110 ? 13.786 -6.597 -20.555 1.00 69.62 110 PHE A O 1
ATOM 902 N N . ALA A 1 111 ? 14.337 -7.828 -22.334 1.00 59.91 111 ALA A N 1
ATOM 903 C CA . ALA A 1 111 ? 15.531 -8.455 -21.755 1.00 59.91 111 ALA A CA 1
ATOM 904 C C . ALA A 1 111 ? 16.734 -7.506 -21.666 1.00 59.91 111 ALA A C 1
ATOM 906 O O . ALA A 1 111 ? 17.526 -7.621 -20.728 1.00 59.91 111 ALA A O 1
ATOM 907 N N . SER A 1 112 ? 16.845 -6.534 -22.579 1.00 59.31 112 SER A N 1
ATOM 908 C CA . SER A 1 112 ? 17.789 -5.414 -22.455 1.00 59.31 112 SER A CA 1
ATOM 909 C C . SER A 1 112 ? 17.597 -4.665 -21.131 1.00 59.31 112 SER A C 1
ATOM 911 O O . SER A 1 112 ? 18.551 -4.130 -20.575 1.00 59.31 112 SER A O 1
ATOM 913 N N . ASN A 1 113 ? 16.395 -4.749 -20.553 1.00 62.59 113 ASN A N 1
ATOM 914 C CA . ASN A 1 113 ? 16.031 -4.212 -19.251 1.00 62.59 113 ASN A CA 1
ATOM 915 C C . ASN A 1 113 ? 15.903 -5.314 -18.182 1.00 62.59 113 ASN A C 1
ATOM 917 O O . ASN A 1 113 ? 14.948 -5.335 -17.404 1.00 62.59 113 ASN A O 1
ATOM 921 N N . THR A 1 114 ? 16.884 -6.223 -18.103 1.00 70.38 114 THR A N 1
ATOM 922 C CA . THR A 1 114 ? 16.946 -7.297 -17.084 1.00 70.38 114 THR A CA 1
ATOM 923 C C . THR A 1 114 ? 16.694 -6.771 -15.661 1.00 70.38 114 THR A C 1
ATOM 925 O O . THR A 1 114 ? 15.988 -7.409 -14.881 1.00 70.38 114 THR A O 1
ATOM 928 N N . PHE A 1 115 ? 17.193 -5.574 -15.339 1.00 73.69 115 PHE A N 1
ATOM 929 C CA . PHE A 1 115 ? 16.973 -4.917 -14.047 1.00 73.69 115 PHE A CA 1
ATOM 930 C C . PHE A 1 115 ? 15.491 -4.609 -13.775 1.00 73.69 115 PHE A C 1
ATOM 932 O O . PHE A 1 115 ? 14.998 -4.862 -12.680 1.00 73.69 115 PHE A O 1
ATOM 939 N N . SER A 1 116 ? 14.755 -4.154 -14.789 1.00 77.00 116 SER A N 1
ATOM 940 C CA . SER A 1 116 ? 13.328 -3.835 -14.688 1.00 77.00 116 SER A CA 1
ATOM 941 C C . SER A 1 116 ? 12.476 -5.070 -14.405 1.00 77.00 116 SER A C 1
ATOM 943 O O . SER A 1 116 ? 11.620 -5.064 -13.522 1.00 77.00 116 SER A O 1
ATOM 945 N N . LEU A 1 117 ? 12.764 -6.175 -15.101 1.00 78.69 117 LEU A N 1
ATOM 946 C CA . LEU A 1 117 ? 12.083 -7.454 -14.886 1.00 78.69 117 LEU A CA 1
ATOM 947 C C . LEU A 1 117 ? 12.391 -8.051 -13.511 1.00 78.69 117 LEU A C 1
ATOM 949 O O . LEU A 1 117 ? 11.497 -8.600 -12.865 1.00 78.69 117 LEU A O 1
ATOM 953 N N . ILE A 1 118 ? 13.643 -7.943 -13.054 1.00 81.75 118 ILE A N 1
ATOM 954 C CA . ILE A 1 118 ? 14.037 -8.376 -11.710 1.00 81.75 118 ILE A CA 1
ATOM 955 C C . ILE A 1 118 ? 13.308 -7.537 -10.661 1.00 81.75 118 ILE A C 1
ATOM 957 O O . ILE A 1 118 ? 12.691 -8.116 -9.770 1.00 81.75 118 ILE A O 1
ATOM 961 N N . ASN A 1 119 ? 13.311 -6.210 -10.790 1.00 81.06 119 ASN A N 1
ATOM 962 C CA . ASN A 1 119 ? 12.620 -5.316 -9.862 1.00 81.06 119 ASN A CA 1
ATOM 963 C C . ASN A 1 119 ? 11.119 -5.590 -9.823 1.00 81.06 119 ASN A C 1
ATOM 965 O O . ASN A 1 119 ? 10.569 -5.778 -8.742 1.00 81.06 119 ASN A O 1
ATOM 969 N N . ALA A 1 120 ? 10.466 -5.707 -10.981 1.00 83.94 120 ALA A N 1
ATOM 970 C CA . ALA A 1 120 ? 9.047 -6.037 -11.054 1.00 83.94 120 ALA A CA 1
ATOM 971 C C . ALA A 1 120 ? 8.748 -7.370 -10.359 1.00 83.94 120 ALA A C 1
ATOM 973 O O . ALA A 1 120 ? 7.843 -7.452 -9.530 1.00 83.94 120 ALA A O 1
ATOM 974 N N . ARG A 1 121 ? 9.559 -8.406 -10.608 1.00 84.56 121 ARG A N 1
ATOM 975 C CA . ARG A 1 121 ? 9.425 -9.690 -9.912 1.00 84.56 121 ARG A CA 1
ATOM 976 C C . ARG A 1 121 ? 9.597 -9.541 -8.398 1.00 84.56 121 ARG A C 1
ATOM 978 O O . ARG A 1 121 ? 8.802 -10.117 -7.664 1.00 84.56 121 ARG A O 1
ATOM 985 N N . GLN A 1 122 ? 10.604 -8.809 -7.923 1.00 85.25 122 GLN A N 1
ATOM 986 C CA . GLN A 1 122 ? 10.811 -8.599 -6.485 1.00 85.25 122 GLN A CA 1
ATOM 987 C C . GLN A 1 122 ? 9.638 -7.857 -5.849 1.00 85.25 122 GLN A C 1
ATOM 989 O O . GLN A 1 122 ? 9.160 -8.262 -4.797 1.00 85.25 122 GLN A O 1
ATOM 994 N N . ILE A 1 123 ? 9.108 -6.834 -6.514 1.00 84.81 123 ILE A N 1
ATOM 995 C CA . ILE A 1 123 ? 7.951 -6.081 -6.025 1.00 84.81 123 ILE A CA 1
ATOM 996 C C . ILE A 1 123 ? 6.705 -6.966 -5.973 1.00 84.81 123 ILE A C 1
ATOM 998 O O . ILE A 1 123 ? 6.004 -6.940 -4.969 1.00 84.81 123 ILE A O 1
ATOM 1002 N N . VAL A 1 124 ? 6.460 -7.826 -6.969 1.00 85.81 124 VAL A N 1
ATOM 1003 C CA . VAL A 1 124 ? 5.381 -8.833 -6.889 1.00 85.81 124 VAL A CA 1
ATOM 1004 C C . VAL A 1 124 ? 5.566 -9.748 -5.672 1.00 85.81 124 VAL A C 1
ATOM 1006 O O . VAL A 1 124 ? 4.597 -10.059 -4.978 1.00 85.81 124 VAL A O 1
ATOM 1009 N N . LEU A 1 125 ? 6.801 -10.181 -5.395 1.00 85.75 125 LEU A N 1
ATOM 1010 C CA . LEU A 1 125 ? 7.109 -11.049 -4.254 1.00 85.75 125 LEU A CA 1
ATOM 1011 C C . LEU A 1 125 ? 6.993 -10.341 -2.898 1.00 85.75 125 LEU A C 1
ATOM 1013 O O . LEU A 1 125 ? 6.652 -10.997 -1.920 1.00 85.75 125 LEU A O 1
ATOM 1017 N N . LEU A 1 126 ? 7.249 -9.038 -2.837 1.00 83.75 126 LEU A N 1
ATOM 1018 C CA . LEU A 1 126 ? 7.077 -8.231 -1.630 1.00 83.75 126 LEU A CA 1
ATOM 1019 C C . LEU A 1 126 ? 5.597 -7.911 -1.396 1.00 83.75 126 LEU A C 1
ATOM 1021 O O . LEU A 1 126 ? 5.069 -8.135 -0.310 1.00 83.75 126 LEU A O 1
ATOM 1025 N N . LEU A 1 127 ? 4.892 -7.455 -2.435 1.00 82.88 127 LEU A N 1
ATOM 1026 C CA . LEU A 1 127 ? 3.480 -7.090 -2.334 1.00 82.88 127 LEU A CA 1
ATOM 1027 C C . LEU A 1 127 ? 2.597 -8.296 -2.015 1.00 82.88 127 LEU A C 1
ATOM 1029 O O . LEU A 1 127 ? 1.666 -8.149 -1.233 1.00 82.88 127 LEU A O 1
ATOM 1033 N N . ARG A 1 128 ? 2.879 -9.497 -2.541 1.00 88.19 128 ARG A N 1
ATOM 1034 C CA . ARG A 1 128 ? 2.100 -10.700 -2.172 1.00 88.19 128 ARG A CA 1
ATOM 1035 C C . ARG A 1 128 ? 2.154 -10.979 -0.662 1.00 88.19 128 ARG A C 1
ATOM 1037 O O . ARG A 1 128 ? 1.166 -11.440 -0.103 1.00 88.19 128 ARG A O 1
ATOM 1044 N N . GLU A 1 129 ? 3.302 -10.738 -0.024 1.00 84.75 129 GLU A N 1
ATOM 1045 C CA . GLU A 1 129 ? 3.512 -11.021 1.399 1.00 84.75 129 GLU A CA 1
ATOM 1046 C C . GLU A 1 129 ? 2.741 -10.003 2.236 1.00 84.75 129 GLU A C 1
ATOM 1048 O O . GLU A 1 129 ? 1.955 -10.392 3.100 1.00 84.75 129 GLU A O 1
ATOM 1053 N N . LEU A 1 130 ? 2.865 -8.721 1.878 1.00 83.38 130 LEU A N 1
ATOM 1054 C CA . LEU A 1 130 ? 2.112 -7.628 2.491 1.00 83.38 130 LEU A CA 1
ATOM 1055 C C . LEU A 1 130 ? 0.598 -7.813 2.338 1.00 83.38 130 LEU A C 1
ATOM 1057 O O . LEU A 1 130 ? -0.144 -7.680 3.306 1.00 83.38 130 LEU A O 1
ATOM 1061 N N . LEU A 1 131 ? 0.120 -8.170 1.145 1.00 86.06 131 LEU A N 1
ATOM 1062 C CA . LEU A 1 131 ? -1.307 -8.382 0.891 1.00 86.06 131 LEU A CA 1
ATOM 1063 C C . LEU A 1 131 ? -1.859 -9.568 1.688 1.00 86.06 131 LEU A C 1
ATOM 1065 O O . LEU A 1 131 ? -2.957 -9.472 2.228 1.00 86.06 131 LEU A O 1
ATOM 1069 N N . ALA A 1 132 ? -1.097 -10.658 1.815 1.00 87.19 132 ALA A N 1
ATOM 1070 C CA . ALA A 1 132 ? -1.493 -11.803 2.632 1.00 87.19 132 ALA A CA 1
ATOM 1071 C C . ALA A 1 132 ? -1.511 -11.478 4.135 1.00 87.19 132 ALA A C 1
ATOM 1073 O O . ALA A 1 132 ? -2.262 -12.081 4.900 1.00 87.19 132 ALA A O 1
ATOM 1074 N N . GLU A 1 133 ? -0.660 -10.565 4.598 1.00 85.38 133 GLU A N 1
ATOM 1075 C CA . GLU A 1 133 ? -0.684 -10.075 5.977 1.00 85.38 133 GLU A CA 1
ATOM 1076 C C . GLU A 1 133 ? -1.868 -9.138 6.235 1.00 85.38 133 GLU A C 1
ATOM 1078 O O . GLU A 1 133 ? -2.588 -9.327 7.215 1.00 85.38 133 GLU A O 1
ATOM 1083 N N . ILE A 1 134 ? -2.135 -8.200 5.324 1.00 86.31 134 ILE A N 1
ATOM 1084 C CA . ILE A 1 134 ? -3.294 -7.302 5.403 1.00 86.31 134 ILE A CA 1
ATOM 1085 C C . ILE A 1 134 ? -4.599 -8.102 5.393 1.00 86.31 134 ILE A C 1
ATOM 1087 O O . ILE A 1 134 ? -5.468 -7.842 6.222 1.00 86.31 134 ILE A O 1
ATOM 1091 N N . ASP A 1 135 ? -4.727 -9.093 4.508 1.00 88.50 135 ASP A N 1
ATOM 1092 C CA . ASP A 1 135 ? -5.908 -9.958 4.456 1.00 88.50 135 ASP A CA 1
ATOM 1093 C C . ASP A 1 135 ? -6.116 -10.687 5.789 1.00 88.50 135 ASP A C 1
ATOM 1095 O O . ASP A 1 135 ? -7.185 -10.585 6.388 1.00 88.50 135 ASP A O 1
ATOM 1099 N N . ARG A 1 136 ? -5.063 -11.311 6.337 1.00 89.62 136 ARG A N 1
ATOM 1100 C CA . ARG A 1 136 ? -5.125 -11.951 7.661 1.00 89.62 136 ARG A CA 1
ATOM 1101 C C . ARG A 1 136 ? -5.576 -10.984 8.754 1.00 89.62 136 ARG A C 1
ATOM 1103 O O . ARG A 1 136 ? -6.459 -11.334 9.534 1.00 89.62 136 ARG A O 1
ATOM 1110 N N . ASN A 1 137 ? -5.018 -9.776 8.794 1.00 86.00 137 ASN A N 1
ATOM 1111 C CA . ASN A 1 137 ? -5.380 -8.771 9.794 1.00 86.00 137 ASN A CA 1
ATOM 1112 C C . ASN A 1 137 ? -6.846 -8.335 9.661 1.00 86.00 137 ASN A C 1
ATOM 1114 O O . ASN A 1 137 ? -7.545 -8.213 10.666 1.00 86.00 137 ASN A O 1
ATOM 1118 N N . ILE A 1 138 ? -7.342 -8.154 8.432 1.00 88.38 138 ILE A N 1
ATOM 1119 C CA . ILE A 1 138 ? -8.752 -7.833 8.176 1.00 88.38 138 ILE A CA 1
ATOM 1120 C C . ILE A 1 138 ? -9.655 -8.970 8.664 1.00 88.38 138 ILE A C 1
ATOM 1122 O O . ILE A 1 138 ? -10.621 -8.704 9.377 1.00 88.38 138 ILE A O 1
ATOM 1126 N N . GLN A 1 139 ? -9.329 -10.225 8.346 1.00 90.56 139 GLN A N 1
ATOM 1127 C CA . GLN A 1 139 ? -10.129 -11.377 8.776 1.00 90.56 139 GLN A CA 1
ATOM 1128 C C . GLN A 1 139 ? -10.183 -11.508 10.303 1.00 90.56 139 GLN A C 1
ATOM 1130 O O . GLN A 1 139 ? -11.258 -11.709 10.866 1.00 90.56 139 GLN A O 1
ATOM 1135 N N . VAL A 1 140 ? -9.046 -11.348 10.988 1.00 91.38 140 VAL A N 1
ATOM 1136 C CA . VAL A 1 140 ? -8.986 -11.388 12.459 1.00 91.38 140 VAL A CA 1
ATOM 1137 C C . VAL A 1 140 ? -9.845 -10.280 13.068 1.00 91.38 140 VAL A C 1
ATOM 1139 O O . VAL A 1 140 ? -10.675 -10.557 13.936 1.00 91.38 140 VAL A O 1
ATOM 1142 N N . ASN A 1 141 ? -9.713 -9.050 12.563 1.00 89.69 141 ASN A N 1
ATOM 1143 C CA . ASN A 1 141 ? -10.495 -7.912 13.043 1.00 89.69 141 ASN A CA 1
ATOM 1144 C C . ASN A 1 141 ? -12.005 -8.124 12.848 1.00 89.69 141 ASN A C 1
ATOM 1146 O O . ASN A 1 141 ? -12.789 -7.766 13.727 1.00 89.69 141 ASN A O 1
ATOM 1150 N N . ILE A 1 142 ? -12.427 -8.721 11.726 1.00 91.94 142 ILE A N 1
ATOM 1151 C CA . ILE A 1 142 ? -13.838 -9.055 11.474 1.00 91.94 142 ILE A CA 1
ATOM 1152 C C . ILE A 1 142 ? -14.354 -10.048 12.523 1.00 91.94 142 ILE A C 1
ATOM 1154 O O . ILE A 1 142 ? -15.396 -9.804 13.132 1.00 91.94 142 ILE A O 1
ATOM 1158 N N . VAL A 1 143 ? -13.618 -11.135 12.780 1.00 94.38 143 VAL A N 1
ATOM 1159 C CA . VAL A 1 143 ? -14.014 -12.161 13.762 1.00 94.38 143 VAL A CA 1
ATOM 1160 C C . VAL A 1 143 ? -14.147 -11.570 15.167 1.00 94.38 143 VAL A C 1
ATOM 1162 O O . VAL A 1 143 ? -15.103 -11.869 15.887 1.00 94.38 143 VAL A O 1
ATOM 1165 N N . GLU A 1 144 ? -13.209 -10.714 15.568 1.00 93.12 144 GLU A N 1
ATOM 1166 C CA . GLU A 1 144 ? -13.236 -10.075 16.883 1.00 93.12 144 GLU A CA 1
ATOM 1167 C C . GLU A 1 144 ? -14.393 -9.074 17.015 1.00 93.12 144 GLU A C 1
ATOM 1169 O O . GLU A 1 144 ? -15.116 -9.092 18.016 1.00 93.12 144 GLU A O 1
ATOM 1174 N N . ALA A 1 145 ? -14.654 -8.281 15.972 1.00 90.44 145 ALA A N 1
ATOM 1175 C CA . ALA A 1 145 ? -15.803 -7.382 15.927 1.00 90.44 145 ALA A CA 1
ATOM 1176 C C . ALA A 1 145 ? -17.138 -8.144 16.033 1.00 90.44 145 ALA A C 1
ATOM 1178 O O . ALA A 1 145 ? -18.044 -7.722 16.757 1.00 90.44 145 ALA A O 1
ATOM 1179 N N . GLU A 1 146 ? -17.268 -9.297 15.370 1.00 93.62 146 GLU A N 1
ATOM 1180 C CA . GLU A 1 146 ? -18.452 -10.153 15.495 1.00 93.62 146 GLU A CA 1
ATOM 1181 C C . GLU A 1 146 ? -18.615 -10.741 16.899 1.00 93.62 146 GLU A C 1
ATOM 1183 O O . GLU A 1 146 ? -19.739 -10.850 17.401 1.00 93.62 146 GLU A O 1
ATOM 1188 N N . LYS A 1 147 ? -17.510 -11.120 17.550 1.00 91.75 147 LYS A N 1
ATOM 1189 C CA . LYS A 1 147 ? -17.530 -11.624 18.926 1.00 91.75 147 LYS A CA 1
ATOM 1190 C C . LYS A 1 147 ? -18.014 -10.546 19.895 1.00 91.75 147 LYS A C 1
ATOM 1192 O O . LYS A 1 147 ? -18.947 -10.804 20.654 1.00 91.75 147 LYS A O 1
ATOM 1197 N N . LEU A 1 148 ? -17.450 -9.340 19.814 1.00 87.75 148 LEU A N 1
ATOM 1198 C CA . LEU A 1 148 ? -17.866 -8.199 20.634 1.00 87.75 148 LEU A CA 1
ATOM 1199 C C . LEU A 1 148 ? -19.340 -7.856 20.406 1.00 87.75 148 LEU A C 1
ATOM 1201 O O . LEU A 1 148 ? -20.086 -7.661 21.362 1.00 87.75 148 LEU A O 1
ATOM 1205 N N . LYS A 1 149 ? -19.802 -7.873 19.151 1.00 89.56 149 LYS A N 1
ATOM 1206 C CA . LYS A 1 149 ? -21.219 -7.660 18.828 1.00 89.56 149 LYS A CA 1
ATOM 1207 C C . LYS A 1 149 ? -22.129 -8.686 19.511 1.00 89.56 149 LYS A C 1
ATOM 1209 O O . LYS A 1 149 ? -23.180 -8.313 20.027 1.00 89.56 149 LYS A O 1
ATOM 1214 N N . LYS A 1 150 ? -21.736 -9.964 19.544 1.00 87.69 150 LYS A N 1
ATOM 1215 C CA . LYS A 1 150 ? -22.485 -11.021 20.251 1.00 87.69 150 LYS A CA 1
ATOM 1216 C C . LYS A 1 150 ? -22.472 -10.823 21.766 1.00 87.69 150 LYS A C 1
ATOM 1218 O O . LYS A 1 150 ? -23.476 -11.100 22.412 1.00 87.69 150 LYS A O 1
ATOM 1223 N N . GLU A 1 151 ? -21.359 -10.376 22.342 1.00 83.81 151 GLU A N 1
ATOM 1224 C CA . GLU A 1 151 ? -21.261 -10.086 23.779 1.00 83.81 151 GLU A CA 1
ATOM 1225 C C . GLU A 1 151 ? -22.137 -8.896 24.180 1.00 83.81 151 GLU A C 1
ATOM 1227 O O . GLU A 1 151 ? -22.875 -9.000 25.156 1.00 83.81 151 GLU A O 1
ATOM 1232 N N . ILE A 1 152 ? -22.153 -7.826 23.382 1.00 79.62 152 ILE A N 1
ATOM 1233 C CA . ILE A 1 152 ? -23.055 -6.682 23.579 1.00 79.62 152 ILE A CA 1
ATOM 1234 C C . ILE A 1 152 ? -24.518 -7.131 23.495 1.00 79.62 152 ILE A C 1
ATOM 1236 O O . ILE A 1 152 ? -25.304 -6.806 24.375 1.00 79.62 152 ILE A O 1
ATOM 1240 N N . GLN A 1 153 ? -24.881 -7.950 22.501 1.00 79.94 153 GLN A N 1
ATOM 1241 C CA . GLN A 1 153 ? -26.242 -8.494 22.394 1.00 79.94 153 GLN A CA 1
ATOM 1242 C C . GLN A 1 153 ? -26.635 -9.360 23.595 1.00 79.94 153 GLN A C 1
ATOM 1244 O O . GLN A 1 153 ? -27.788 -9.333 24.004 1.00 79.94 153 GLN A O 1
ATOM 1249 N N . LYS A 1 154 ? -25.697 -10.124 24.169 1.00 72.31 154 LYS A N 1
ATOM 1250 C CA . LYS A 1 154 ? -25.940 -10.893 25.398 1.00 72.31 154 LYS A CA 1
ATOM 1251 C C . LYS A 1 154 ? -26.085 -9.998 26.624 1.00 72.31 154 LYS A C 1
ATOM 1253 O O . LYS A 1 154 ? -26.864 -10.341 27.498 1.00 72.31 154 LYS A O 1
ATOM 1258 N N . ALA A 1 155 ? -25.342 -8.896 26.697 1.00 65.12 155 ALA A N 1
ATOM 1259 C CA . ALA A 1 155 ? -25.454 -7.927 27.785 1.00 65.12 155 ALA A CA 1
ATOM 1260 C C . ALA A 1 155 ? -26.765 -7.121 27.724 1.00 65.12 155 ALA A C 1
ATOM 1262 O O . ALA A 1 155 ? -27.261 -6.697 28.762 1.00 65.12 155 ALA A O 1
ATOM 1263 N N . ASP A 1 156 ? -27.345 -6.962 26.530 1.00 61.94 156 ASP A N 1
ATOM 1264 C CA . ASP A 1 156 ? -28.684 -6.387 26.326 1.00 61.94 156 ASP A CA 1
ATOM 1265 C C . ASP A 1 156 ? -29.831 -7.330 26.771 1.00 61.94 156 ASP A C 1
ATOM 1267 O O . ASP A 1 156 ? -30.971 -6.888 26.914 1.00 61.94 156 ASP A O 1
ATOM 1271 N N . LEU A 1 157 ? -29.558 -8.616 27.055 1.00 58.34 157 LEU A N 1
ATOM 1272 C CA . LEU A 1 157 ? -30.438 -9.469 27.870 1.00 58.34 157 LEU A CA 1
ATOM 1273 C C . LEU A 1 157 ? -30.038 -9.346 29.355 1.00 58.34 157 LEU A C 1
ATOM 1275 O O . LEU A 1 157 ? -28.971 -9.803 29.743 1.00 58.34 157 LEU A O 1
ATOM 1279 N N . SER A 1 158 ? -30.836 -8.841 30.289 1.00 61.50 158 SER A N 1
ATOM 1280 C CA . SER A 1 158 ? -32.020 -7.990 30.238 1.00 61.50 158 SER A CA 1
ATOM 1281 C C . SER A 1 158 ? -32.018 -7.203 31.559 1.00 61.50 158 SER A C 1
ATOM 1283 O O . SER A 1 158 ? -31.603 -7.723 32.604 1.00 61.50 158 SER A O 1
ATOM 1285 N N . SER A 1 159 ? -32.501 -5.961 31.561 1.00 59.25 159 SER A N 1
ATOM 1286 C CA . SER A 1 159 ? -32.760 -5.212 32.804 1.00 59.25 159 SER A CA 1
ATOM 1287 C C . SER A 1 159 ? -33.616 -6.025 33.795 1.00 59.25 159 SER A C 1
ATOM 1289 O O . SER A 1 159 ? -33.501 -5.859 35.007 1.00 59.25 159 SER A O 1
ATOM 1291 N N . GLU A 1 160 ? -34.429 -6.953 33.285 1.00 62.69 160 GLU A N 1
ATOM 1292 C CA . GLU A 1 160 ? -35.278 -7.879 34.039 1.00 62.69 160 GLU A CA 1
ATOM 1293 C C . GLU A 1 160 ? -34.479 -9.002 34.735 1.00 62.69 160 GLU A C 1
ATOM 1295 O O . GLU A 1 160 ? -34.774 -9.334 35.885 1.00 62.69 160 GLU A O 1
ATOM 1300 N N . GLU A 1 161 ? -33.426 -9.541 34.109 1.00 63.38 161 GLU A N 1
ATOM 1301 C CA . GLU A 1 161 ? -32.502 -10.529 34.698 1.00 63.38 161 GLU A CA 1
ATOM 1302 C C . GLU A 1 161 ? -31.694 -9.904 35.849 1.00 63.3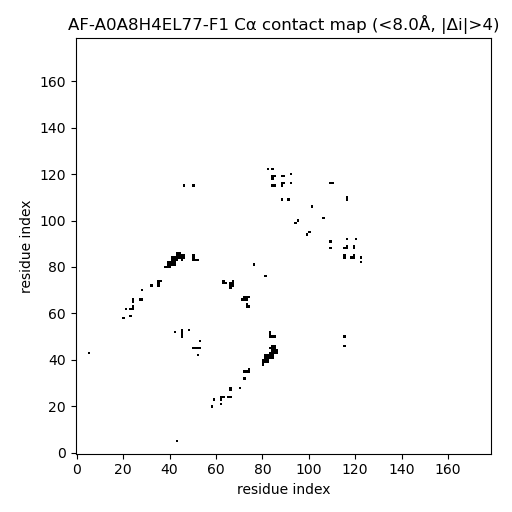8 161 GLU A C 1
ATOM 1304 O O . GLU A 1 161 ? -31.479 -10.522 36.895 1.00 63.38 161 GLU A O 1
ATOM 1309 N N . LEU A 1 162 ? -31.289 -8.640 35.676 1.00 64.50 162 LEU A N 1
ATOM 1310 C CA . LEU A 1 162 ? -30.607 -7.834 36.693 1.00 64.50 162 LEU A CA 1
ATOM 1311 C C . LEU A 1 162 ? -31.522 -7.538 37.890 1.00 64.50 162 LEU A C 1
ATOM 1313 O O . LEU A 1 162 ? -31.103 -7.740 39.029 1.00 64.50 162 LEU A O 1
ATOM 1317 N N . ILE A 1 163 ? -32.782 -7.148 37.656 1.00 67.00 163 ILE A N 1
ATOM 1318 C CA . ILE A 1 163 ? -33.784 -6.943 38.720 1.00 67.00 163 ILE A CA 1
ATOM 1319 C C . ILE A 1 163 ? -34.014 -8.234 39.519 1.00 67.00 163 ILE A C 1
ATOM 1321 O O . ILE A 1 163 ? -34.119 -8.193 40.746 1.00 67.00 163 ILE A O 1
ATOM 1325 N N . LYS A 1 164 ? -34.043 -9.390 38.847 1.00 67.62 164 LYS A N 1
ATOM 1326 C CA . LYS A 1 164 ? -34.252 -10.695 39.489 1.00 67.62 164 LYS A CA 1
ATOM 1327 C C . LYS A 1 164 ? -33.103 -11.090 40.425 1.00 67.62 164 LYS A C 1
ATOM 1329 O O . LYS A 1 164 ? -33.351 -11.712 41.454 1.00 67.62 164 LYS A O 1
ATOM 1334 N N . ASN A 1 165 ? -31.874 -10.692 40.095 1.00 62.78 165 ASN A N 1
ATOM 1335 C CA . ASN A 1 165 ? -30.671 -10.975 40.888 1.00 62.78 165 ASN A CA 1
ATOM 1336 C C . ASN A 1 165 ? -30.364 -9.913 41.964 1.00 62.78 165 ASN A C 1
ATOM 1338 O O . ASN A 1 165 ? -29.555 -10.167 42.853 1.00 62.78 165 ASN A O 1
ATOM 1342 N N . LEU A 1 166 ? -31.005 -8.741 41.908 1.00 63.16 166 LEU A N 1
ATOM 1343 C CA . LEU A 1 166 ? -30.882 -7.662 42.900 1.00 63.16 166 LEU A CA 1
ATOM 1344 C C . LEU A 1 166 ? -31.935 -7.734 44.022 1.00 63.16 166 LEU A C 1
ATOM 1346 O O . LEU A 1 166 ? -31.886 -6.930 44.954 1.00 63.16 166 LEU A O 1
ATOM 1350 N N . TYR A 1 167 ? -32.883 -8.678 43.965 1.00 58.38 167 TYR A N 1
ATOM 1351 C CA . TYR A 1 167 ? -33.913 -8.832 44.994 1.00 58.38 167 TYR A CA 1
ATOM 1352 C C . TYR A 1 167 ? -33.319 -9.395 46.296 1.00 58.38 167 TYR A C 1
ATOM 1354 O O . TYR A 1 167 ? -33.043 -10.589 46.412 1.00 58.38 167 TYR A O 1
ATOM 1362 N N . VAL A 1 168 ? -33.146 -8.533 47.300 1.00 67.19 168 VAL A N 1
ATOM 1363 C CA . VAL A 1 168 ? -32.795 -8.935 48.669 1.00 67.19 168 VAL A CA 1
ATOM 1364 C C . VAL A 1 168 ? -34.095 -9.183 49.448 1.00 67.19 168 VAL A C 1
ATOM 1366 O O . VAL A 1 168 ? -34.916 -8.267 49.531 1.00 67.19 168 VAL A O 1
ATOM 1369 N N . PRO A 1 169 ? -34.326 -10.379 50.028 1.00 61.97 169 PRO A N 1
ATOM 1370 C CA . PRO A 1 169 ? -35.538 -10.649 50.797 1.00 61.97 169 PRO A CA 1
ATOM 1371 C C . PRO A 1 169 ? -35.630 -9.715 52.009 1.00 61.97 169 PRO A C 1
ATOM 1373 O O . PRO A 1 169 ? -34.772 -9.742 52.891 1.00 61.97 169 PRO A O 1
ATOM 1376 N N . HIS A 1 170 ? -36.680 -8.896 52.067 1.00 58.16 170 HIS A N 1
ATOM 1377 C CA . HIS A 1 170 ? -36.964 -8.054 53.224 1.00 58.16 170 HIS A CA 1
ATOM 1378 C C . HIS A 1 170 ? -37.714 -8.871 54.283 1.00 58.16 170 HIS A C 1
ATOM 1380 O O . HIS A 1 170 ? -38.841 -9.311 54.053 1.00 58.16 170 HIS A O 1
ATOM 1386 N N . ILE A 1 171 ? -37.107 -9.064 55.455 1.00 74.62 171 ILE A N 1
ATOM 1387 C CA . ILE A 1 171 ? -37.793 -9.637 56.617 1.00 74.62 171 ILE A CA 1
ATOM 1388 C C . ILE A 1 171 ? -38.456 -8.485 57.375 1.00 74.62 171 ILE A C 1
ATOM 1390 O O . ILE A 1 171 ? -37.781 -7.677 58.009 1.00 74.62 171 ILE A O 1
ATOM 1394 N N . GLU A 1 172 ? -39.786 -8.408 57.319 1.00 61.62 172 GLU A N 1
ATOM 1395 C CA . GLU A 1 172 ? -40.554 -7.538 58.213 1.00 61.62 172 GLU A CA 1
ATOM 1396 C C . GLU A 1 172 ? -40.491 -8.091 59.641 1.00 61.62 172 GLU A C 1
ATOM 1398 O O . GLU A 1 172 ? -41.161 -9.068 59.984 1.00 61.62 172 GLU A O 1
ATOM 1403 N N . ILE A 1 173 ? -39.685 -7.459 60.492 1.00 73.12 173 ILE A N 1
ATOM 1404 C CA . ILE A 1 173 ? -39.690 -7.740 61.927 1.00 73.12 173 ILE A CA 1
ATOM 1405 C C . ILE A 1 173 ? -40.916 -7.047 62.524 1.00 73.12 173 ILE A C 1
ATOM 1407 O O . ILE A 1 173 ? -40.932 -5.831 62.715 1.00 73.12 173 ILE A O 1
ATOM 1411 N N . LYS A 1 174 ? -41.963 -7.822 62.814 1.00 73.62 174 LYS A N 1
ATOM 1412 C CA . LYS A 1 174 ? -43.126 -7.335 63.563 1.00 73.62 174 LYS A CA 1
ATOM 1413 C C . LYS A 1 174 ? -42.797 -7.349 65.049 1.00 73.62 174 LYS A C 1
ATOM 1415 O O . LYS A 1 174 ? -42.551 -8.407 65.623 1.00 73.62 174 LYS A O 1
ATOM 1420 N N . ILE A 1 175 ? -42.791 -6.170 65.664 1.00 72.56 175 ILE A N 1
ATOM 1421 C CA . ILE A 1 175 ? -42.639 -6.031 67.112 1.00 72.56 175 ILE A CA 1
ATOM 1422 C C . ILE A 1 175 ? -43.967 -6.435 67.748 1.00 72.56 175 ILE A C 1
ATOM 1424 O O . ILE A 1 175 ? -44.985 -5.778 67.538 1.00 72.56 175 ILE A O 1
ATOM 1428 N N . ILE A 1 176 ? -43.946 -7.528 68.505 1.00 79.19 176 ILE A N 1
ATOM 1429 C CA . ILE A 1 176 ? -45.075 -7.972 69.318 1.00 79.19 176 ILE A CA 1
ATOM 1430 C C . ILE A 1 176 ? -44.775 -7.512 70.751 1.00 79.19 176 ILE A C 1
ATOM 1432 O O . ILE A 1 176 ? -43.742 -7.918 71.292 1.00 79.19 176 ILE A O 1
ATOM 1436 N N . PRO A 1 177 ? -45.594 -6.633 71.353 1.00 65.31 177 PRO A N 1
ATOM 1437 C CA . PRO A 1 177 ? -45.429 -6.270 72.756 1.00 65.31 177 PRO A CA 1
ATOM 1438 C C . PRO A 1 177 ? -45.650 -7.508 73.636 1.00 65.31 177 PRO A C 1
ATOM 1440 O O . PRO A 1 177 ? -46.569 -8.284 73.382 1.00 65.31 177 PRO A O 1
ATOM 1443 N N . LEU A 1 178 ? -44.773 -7.711 74.624 1.00 64.56 178 LEU A N 1
ATOM 1444 C CA . LEU A 1 178 ? -44.948 -8.758 75.631 1.00 64.56 178 LEU A CA 1
ATOM 1445 C C . LEU A 1 178 ? -45.966 -8.293 76.679 1.00 64.56 178 LEU A C 1
ATOM 1447 O O . LEU A 1 178 ? -45.835 -7.177 77.188 1.00 64.56 178 LEU A O 1
ATOM 1451 N N . ASP A 1 179 ? -46.929 -9.168 76.974 1.00 66.56 179 ASP A N 1
ATOM 1452 C CA . ASP A 1 179 ? -47.890 -9.046 78.080 1.00 66.56 179 ASP A CA 1
ATOM 1453 C C . ASP A 1 179 ? -47.217 -9.181 79.459 1.00 66.56 179 ASP A C 1
ATOM 1455 O O . ASP A 1 179 ? -46.270 -9.997 79.591 1.00 66.56 179 ASP A O 1
#

Sequence (179 aa):
MITVIGDEDEFDIVDTVGESSTQVYELLSHLHKSAKDNIVFCFTNTRGTFFCTGDTFPILQRQLQELKENFEIEIKIGRNIIYCFDNESFRFLAAKKEGMMFTDDEKRNFASNTFSLINARQIVLLLRELLAEIDRNIQVNIVEAEKLKKEIQKADLSSEELIKNLYVPHIEIKIIPLD

Organism: Gigaspora margarita (NCBI:txid4874)

Solvent-accessible surface area (backbone atoms only — not comparable to full-atom values): 11153 Å² total; per-residue (Å²): 136,87,84,81,87,72,92,77,76,96,72,82,98,64,99,59,95,72,73,82,80,43,63,68,47,58,57,54,72,74,47,62,78,82,50,51,86,77,60,70,48,75,39,66,71,11,67,91,45,78,52,37,68,58,82,60,43,67,55,52,51,50,40,49,49,51,38,29,74,78,68,72,44,76,66,82,88,46,82,88,35,53,44,52,39,46,64,67,40,46,52,51,54,50,41,50,71,75,66,56,85,73,55,71,66,58,48,45,69,51,53,78,36,50,66,51,48,52,49,39,52,51,49,53,59,50,50,53,53,53,50,54,49,52,50,51,50,51,54,52,53,51,54,51,52,52,51,53,53,52,51,52,57,53,65,67,62,38,78,64,60,53,53,67,74,65,67,71,88,81,78,84,84,77,88,74,84,83,130

Nearest PDB structures (foldseek):
  3neu-assembly1_A-2  TM=2.852E-01  e=1.617E+00  Listeria innocua
  2wv0-assembly3_E  TM=4.706E-01  e=7.275E+00  Bacillus subtilis
  2wv0-assembly4_G-2  TM=4.231E-01  e=6.815E+00  Bacillus subtilis

pLDDT: mean 75.33, std 17.43, range [23.45, 94.38]